Protein AF-A0A916DID2-F1 (afdb_monomer)

Secondary structure (DSSP, 8-state):
-------------------------------TTTTHHHHHHHHHHHHHHHHHHHHHHHHHHHHHHHHHHHHHHHHHHHHHHHHHHHHHHHHHHHHS-S--------SS-TTTT--TT-EESSPPTT-EEEEETTEEEEEETTEEEEEETTEEEEEPPPTT-EESS--TT-EEEB-TTS--EEEETTEEEEEEPPPTT----EEEEEP--TT-EESS--TTPEEEEETTEEEEEETTEEEEEEEETTEEEEEEEPPPPP-

Sequence (259 aa):
MDRSRTPSGGSDRARAGSLDRTRGETARERAPGAEGDRRDNAEQRAEERRDGLTERQQSAADRQQNRDQTRTEAREDWQEYGREIQENREDFWEDNYGWGWGPYSSTSSFWAGMIIGAAIASLPPNTTTVVVGGVPYYYYNGVYYQEQGTGYAVVEAPPGAVVEVLPDASAPVHVENAAPLEYANGAFYQKQAAAADATATRYEVVKPPAGVVVTELPGDAVEKTVGDTTYYTHTGTWYRPFYSGSSVVYMVVGAPAPG

Structure (mmCIF, N/CA/C/O backbone):
data_AF-A0A916DID2-F1
#
_entry.id   AF-A0A916DID2-F1
#
loop_
_atom_site.group_PDB
_atom_site.id
_atom_site.type_symbol
_atom_site.label_atom_id
_atom_site.label_alt_id
_atom_site.label_comp_id
_atom_site.label_asym_id
_atom_site.label_entity_id
_atom_site.label_seq_id
_atom_site.pdbx_PDB_ins_code
_atom_site.Cartn_x
_atom_site.Cartn_y
_atom_site.Cartn_z
_atom_site.occupancy
_atom_site.B_iso_or_equiv
_atom_site.auth_seq_id
_atom_site.auth_comp_id
_atom_site.auth_asym_id
_atom_site.auth_atom_id
_atom_site.pdbx_PDB_model_num
ATOM 1 N N . MET A 1 1 ? -20.934 63.153 62.252 1.00 36.44 1 MET A N 1
ATOM 2 C CA . MET A 1 1 ? -19.828 63.447 63.188 1.00 36.44 1 MET A CA 1
ATOM 3 C C . MET A 1 1 ? -18.557 63.369 62.351 1.00 36.44 1 MET A C 1
ATOM 5 O O . MET A 1 1 ? -18.203 62.275 61.958 1.00 36.44 1 MET A O 1
ATOM 9 N N . ASP A 1 2 ? -18.131 64.436 61.685 1.00 41.25 2 ASP A N 1
ATOM 10 C CA . ASP A 1 2 ? -17.446 65.649 62.171 1.00 41.25 2 ASP A CA 1
ATOM 11 C C . ASP A 1 2 ? -15.923 65.581 61.889 1.00 41.25 2 ASP A C 1
ATOM 13 O O . ASP A 1 2 ? -15.261 64.624 62.281 1.00 41.25 2 ASP A O 1
ATOM 17 N N . ARG A 1 3 ? -15.434 66.675 61.277 1.00 38.78 3 ARG A N 1
ATOM 18 C CA . ARG A 1 3 ? -14.056 67.191 61.063 1.00 38.78 3 ARG A CA 1
ATOM 19 C C . ARG A 1 3 ? -13.169 66.577 59.975 1.00 38.78 3 ARG A C 1
ATOM 21 O O . ARG A 1 3 ? -13.132 65.371 59.826 1.00 38.78 3 ARG A O 1
ATOM 28 N N . SER A 1 4 ? -12.286 67.287 59.262 1.00 42.94 4 SER A N 1
ATOM 29 C CA . SER A 1 4 ? -12.013 68.701 58.907 1.00 42.94 4 SER A CA 1
ATOM 30 C C . SER A 1 4 ? -10.668 68.699 58.141 1.00 42.94 4 SER A C 1
ATOM 32 O O . SER A 1 4 ? -9.822 67.872 58.469 1.00 42.94 4 SER A O 1
ATOM 34 N N . ARG A 1 5 ? -10.429 69.719 57.290 1.00 41.16 5 ARG A N 1
ATOM 35 C CA . ARG A 1 5 ? -9.133 70.367 56.910 1.00 41.16 5 ARG A CA 1
ATOM 36 C C . ARG A 1 5 ? -8.670 70.271 55.440 1.00 41.16 5 ARG A C 1
ATOM 38 O O . ARG A 1 5 ? -8.150 69.259 54.994 1.00 41.16 5 ARG A O 1
ATOM 45 N N . THR A 1 6 ? -8.746 71.418 54.759 1.00 43.41 6 THR A N 1
ATOM 46 C CA . THR A 1 6 ? -7.771 71.960 53.779 1.00 43.41 6 THR A CA 1
ATOM 47 C C . THR A 1 6 ? -6.563 72.589 54.518 1.00 43.41 6 THR A C 1
ATOM 49 O O . THR A 1 6 ? -6.695 72.806 55.731 1.00 43.41 6 THR A O 1
ATOM 52 N N . PRO A 1 7 ? -5.372 72.814 53.893 1.00 47.78 7 PRO A N 1
ATOM 53 C CA . PRO A 1 7 ? -5.024 73.977 53.015 1.00 47.78 7 PRO A CA 1
ATOM 54 C C . PRO A 1 7 ? -4.157 73.587 51.771 1.00 47.78 7 PRO A C 1
ATOM 56 O O . PRO A 1 7 ? -3.614 72.493 51.744 1.00 47.78 7 PRO A O 1
ATOM 59 N N . SER A 1 8 ? -4.115 74.299 50.628 1.00 35.97 8 SER A N 1
ATOM 60 C CA . SER A 1 8 ? -3.565 75.635 50.244 1.00 35.97 8 SER A CA 1
ATOM 61 C C . SER A 1 8 ? -2.038 75.721 49.993 1.00 35.97 8 SER A C 1
ATOM 63 O O . SER A 1 8 ? -1.254 75.431 50.890 1.00 35.97 8 SER A O 1
ATOM 65 N N . GLY A 1 9 ? -1.666 76.248 48.807 1.00 32.50 9 GLY A N 1
ATOM 66 C CA . GLY A 1 9 ? -0.340 76.771 48.395 1.00 32.50 9 GLY A CA 1
ATOM 67 C C . GLY A 1 9 ? 0.284 76.002 47.214 1.00 32.50 9 GLY A C 1
ATOM 68 O O . GLY A 1 9 ? 0.328 74.784 47.267 1.00 32.50 9 GLY A O 1
ATOM 69 N N . GLY A 1 10 ? 0.784 76.562 46.106 1.00 33.41 10 GLY A N 1
ATOM 70 C CA . GLY A 1 10 ? 1.002 77.931 45.622 1.00 33.41 10 GLY A CA 1
ATOM 71 C C . GLY A 1 10 ? 2.131 77.910 44.560 1.00 33.41 10 GLY A C 1
ATOM 72 O O . GLY A 1 10 ? 3.103 77.206 44.787 1.00 33.41 10 GLY A O 1
ATOM 73 N N . SER A 1 11 ? 1.947 78.655 43.449 1.00 40.59 11 SER A N 1
ATOM 74 C CA . SER A 1 11 ? 2.932 79.223 42.475 1.00 40.59 11 SER A CA 1
ATOM 75 C C . SER A 1 11 ? 3.956 78.286 41.769 1.00 40.59 11 SER A C 1
ATOM 77 O O . SER A 1 11 ? 4.472 77.354 42.351 1.00 40.59 11 SER A O 1
ATOM 79 N N . ASP A 1 12 ? 4.272 78.398 40.469 1.00 42.09 12 ASP A N 1
ATOM 80 C CA . ASP A 1 12 ? 4.874 79.560 39.800 1.00 42.09 12 ASP A CA 1
ATOM 81 C C . ASP A 1 12 ? 4.770 79.556 38.255 1.00 42.09 12 ASP A C 1
ATOM 83 O O . ASP A 1 12 ? 4.498 78.553 37.600 1.00 42.09 12 ASP A O 1
ATOM 87 N N . ARG A 1 13 ? 4.975 80.757 37.700 1.00 38.56 13 ARG A N 1
ATOM 88 C CA . ARG A 1 13 ? 4.843 81.198 36.298 1.00 38.56 13 ARG A CA 1
ATOM 89 C C . ARG A 1 13 ? 6.086 80.933 35.427 1.00 38.56 13 ARG A C 1
ATOM 91 O O . ARG A 1 13 ? 7.179 80.775 35.952 1.00 38.56 13 ARG A O 1
ATOM 98 N N . ALA A 1 14 ? 5.882 81.193 34.120 1.00 39.72 14 ALA A N 1
ATOM 99 C CA . ALA A 1 14 ? 6.801 81.784 33.116 1.00 39.72 14 ALA A CA 1
ATOM 100 C C . ALA A 1 14 ? 7.379 80.792 32.076 1.00 39.72 14 ALA A C 1
ATOM 102 O O . ALA A 1 14 ? 7.717 79.677 32.427 1.00 39.72 14 ALA A O 1
ATOM 103 N N . ARG A 1 15 ? 7.588 81.112 30.786 1.00 35.09 15 ARG A N 1
ATOM 104 C CA . ARG A 1 15 ? 7.300 82.287 29.933 1.00 35.09 15 ARG A CA 1
ATOM 105 C C . ARG A 1 15 ? 7.778 81.970 28.497 1.00 35.09 15 ARG A C 1
ATOM 107 O O . ARG A 1 15 ? 8.885 81.487 28.340 1.00 35.09 15 ARG A O 1
ATOM 114 N N . ALA A 1 16 ? 6.958 82.365 27.516 1.00 35.09 16 ALA A N 1
ATOM 115 C CA . ALA A 1 16 ? 7.261 82.85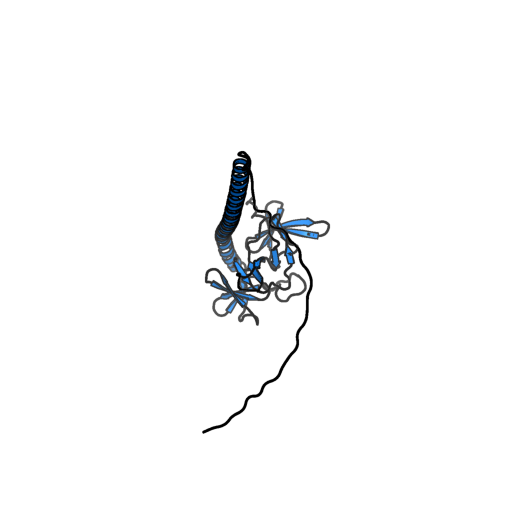2 26.154 1.00 35.09 16 ALA A CA 1
ATOM 116 C C . ALA A 1 16 ? 8.072 82.028 25.126 1.00 35.09 16 ALA A C 1
ATOM 118 O O . ALA A 1 16 ? 9.177 81.570 25.384 1.00 35.09 16 ALA A O 1
ATOM 119 N N . GLY A 1 17 ? 7.585 82.086 23.877 1.00 32.72 17 GLY A N 1
ATOM 120 C CA . GLY A 1 17 ? 8.411 81.987 22.669 1.00 32.72 17 GLY A CA 1
ATOM 121 C C . GLY A 1 17 ? 7.633 81.939 21.341 1.00 32.72 17 GLY A C 1
ATOM 122 O O . GLY A 1 17 ? 7.340 80.851 20.879 1.00 32.72 17 GLY A O 1
ATOM 123 N N . SER A 1 18 ? 7.363 83.120 20.747 1.00 37.88 18 SER A N 1
ATOM 124 C CA . SER A 1 18 ? 7.383 83.463 19.293 1.00 37.88 18 SER A CA 1
ATOM 125 C C . SER A 1 18 ? 6.486 82.682 18.293 1.00 37.88 18 SER A C 1
ATOM 127 O O . SER A 1 18 ? 6.725 81.514 18.033 1.00 37.88 18 SER A O 1
ATOM 129 N N . LEU A 1 19 ? 5.381 83.243 17.764 1.00 42.41 19 LEU A N 1
ATOM 130 C CA . LEU A 1 19 ? 5.237 84.032 16.504 1.00 42.41 19 LEU A CA 1
ATOM 131 C C . LEU A 1 19 ? 5.739 83.329 15.214 1.00 42.41 19 LEU A C 1
ATOM 133 O O . LEU A 1 19 ? 6.945 83.182 15.067 1.00 42.41 19 LEU A O 1
ATOM 137 N N . ASP A 1 20 ? 4.868 83.020 14.233 1.00 38.34 20 ASP A N 1
ATOM 138 C CA . ASP A 1 20 ? 4.573 83.898 13.073 1.00 38.34 20 ASP A CA 1
ATOM 139 C C . ASP A 1 20 ? 3.520 83.316 12.084 1.00 38.34 20 ASP A C 1
ATOM 141 O O . ASP A 1 20 ? 3.263 82.117 12.022 1.00 38.34 20 ASP A O 1
ATOM 145 N N . ARG A 1 21 ? 2.891 84.249 11.358 1.00 40.09 21 ARG A N 1
ATOM 146 C CA . ARG A 1 21 ? 1.815 84.220 10.348 1.00 40.09 21 ARG A CA 1
ATOM 147 C C . ARG A 1 21 ? 2.096 83.249 9.182 1.00 40.09 21 ARG A C 1
ATOM 149 O O . ARG A 1 21 ? 3.227 83.097 8.754 1.00 40.09 21 ARG A O 1
ATOM 156 N N . THR A 1 22 ? 1.110 82.660 8.506 1.00 40.41 22 THR A N 1
ATOM 157 C CA . THR A 1 22 ? 0.264 83.367 7.526 1.00 40.41 22 THR A CA 1
ATOM 158 C C . THR A 1 22 ? -0.841 82.448 6.988 1.00 40.41 22 THR A C 1
ATOM 160 O O . THR A 1 22 ? -0.646 81.266 6.729 1.00 40.41 22 THR A O 1
ATOM 163 N N . ARG A 1 23 ? -2.017 83.052 6.814 1.00 37.59 23 ARG A N 1
ATOM 164 C CA . ARG A 1 23 ? -3.247 82.523 6.225 1.00 37.59 23 ARG A CA 1
ATOM 165 C C . ARG A 1 23 ? -3.205 82.735 4.709 1.00 37.59 23 ARG A C 1
ATOM 167 O O . ARG A 1 23 ? -2.989 83.862 4.275 1.00 37.59 23 ARG A O 1
ATOM 174 N N . GLY A 1 24 ? -3.463 81.687 3.932 1.00 33.75 24 GLY A N 1
ATOM 175 C CA . GLY A 1 24 ? -3.679 81.757 2.487 1.00 33.75 24 GLY A CA 1
ATOM 176 C C . GLY A 1 24 ? -4.739 80.741 2.072 1.00 33.75 24 GLY A C 1
ATOM 177 O O . GLY A 1 24 ? -4.442 79.563 1.903 1.00 33.75 24 GLY A O 1
ATOM 178 N N . GLU A 1 25 ? -5.987 81.199 1.975 1.00 38.91 25 GLU A N 1
ATOM 179 C CA . GLU A 1 25 ? -7.128 80.436 1.468 1.00 38.91 25 GLU A CA 1
ATOM 180 C C . GLU A 1 25 ? -7.062 80.319 -0.066 1.00 38.91 25 GLU A C 1
ATOM 182 O O . GLU A 1 25 ? -7.000 81.307 -0.790 1.00 38.91 25 GLU A O 1
ATOM 187 N N . THR A 1 26 ? -7.039 79.068 -0.522 1.00 43.06 26 THR A N 1
ATOM 188 C CA . THR A 1 26 ? -7.689 78.485 -1.709 1.00 43.06 26 THR A CA 1
ATOM 189 C C . THR A 1 26 ? -8.230 79.399 -2.822 1.00 43.06 26 THR A C 1
ATOM 191 O O . THR A 1 26 ? -9.278 80.020 -2.675 1.00 43.06 26 THR A O 1
ATOM 194 N N . ALA A 1 27 ? -7.664 79.237 -4.022 1.00 38.25 27 ALA A N 1
ATOM 195 C CA . ALA A 1 27 ? -8.404 79.243 -5.286 1.00 38.25 27 ALA A CA 1
ATOM 196 C C . ALA A 1 27 ? -7.798 78.164 -6.206 1.00 38.25 27 ALA A C 1
ATOM 198 O O . ALA A 1 27 ? -6.705 78.334 -6.737 1.00 38.25 27 ALA A O 1
ATOM 199 N N . ARG A 1 28 ? -8.460 77.004 -6.333 1.00 45.59 28 ARG A N 1
ATOM 200 C CA . ARG A 1 28 ? -8.112 75.974 -7.328 1.00 45.59 28 ARG A CA 1
ATOM 201 C C . ARG A 1 28 ? -9.021 76.164 -8.540 1.00 45.59 28 ARG A C 1
ATOM 203 O O . ARG A 1 28 ? -10.202 75.832 -8.468 1.00 45.59 28 ARG A O 1
ATOM 210 N N . GLU A 1 29 ? -8.466 76.670 -9.636 1.00 43.69 29 GLU A N 1
ATOM 211 C CA . GLU A 1 29 ? -9.061 76.541 -10.968 1.00 43.69 29 GLU A CA 1
ATOM 212 C C . GLU A 1 29 ? -9.144 75.053 -11.341 1.00 43.69 29 GLU A C 1
ATOM 214 O O . GLU A 1 29 ? -8.163 74.309 -11.280 1.00 43.69 29 GLU A O 1
ATOM 219 N N . ARG A 1 30 ? -10.354 74.596 -11.669 1.00 45.34 30 ARG A N 1
ATOM 220 C CA . ARG A 1 30 ? -10.670 73.208 -12.018 1.00 45.34 30 ARG A CA 1
ATOM 221 C C . ARG A 1 30 ? -10.399 73.018 -13.512 1.00 45.34 30 ARG A C 1
ATOM 223 O O . ARG A 1 30 ? -11.182 73.471 -14.340 1.00 45.34 30 ARG A O 1
ATOM 230 N N . ALA A 1 31 ? -9.286 72.369 -13.854 1.00 47.47 31 ALA A N 1
ATOM 231 C CA . ALA A 1 31 ? -8.988 71.972 -15.229 1.00 47.47 31 ALA A CA 1
ATOM 232 C C . ALA A 1 31 ? -9.955 70.850 -15.681 1.00 47.47 31 ALA A C 1
ATOM 234 O O . ALA A 1 31 ? -10.044 69.833 -14.988 1.00 47.47 31 ALA A O 1
ATOM 235 N N . PRO A 1 32 ? -10.654 70.986 -16.825 1.00 49.22 32 PRO A N 1
ATOM 236 C CA . PRO A 1 32 ? -11.718 70.062 -17.245 1.00 49.22 32 PRO A CA 1
ATOM 237 C C . PRO A 1 32 ? -11.244 68.668 -17.710 1.00 49.22 32 PRO A C 1
ATOM 239 O O . PRO A 1 32 ? -12.082 67.820 -17.990 1.00 49.22 32 PRO A O 1
ATOM 242 N N . GLY A 1 33 ? -9.932 68.400 -17.768 1.00 51.25 33 GLY A N 1
ATOM 243 C CA . GLY A 1 33 ? -9.374 67.091 -18.161 1.00 51.25 33 GLY A CA 1
ATOM 244 C C . GLY A 1 33 ? -9.027 66.149 -17.000 1.00 51.25 33 GLY A C 1
ATOM 245 O O . GLY A 1 33 ? -9.067 64.937 -17.153 1.00 51.25 33 GLY A O 1
ATOM 246 N N . ALA A 1 34 ? -8.772 66.678 -15.797 1.00 51.69 34 ALA A N 1
ATOM 247 C CA . ALA A 1 34 ? -8.280 65.881 -14.663 1.00 51.69 34 ALA A CA 1
ATOM 248 C C . ALA A 1 34 ? -9.350 64.986 -14.004 1.00 51.69 34 ALA A C 1
ATOM 250 O O . ALA A 1 34 ? -9.051 64.238 -13.072 1.00 51.69 34 ALA A O 1
ATOM 251 N N . GLU A 1 35 ? -10.608 65.115 -14.425 1.00 51.50 35 GLU A N 1
ATOM 252 C CA . GLU A 1 35 ? -11.734 64.319 -13.933 1.00 51.50 35 GLU A CA 1
ATOM 253 C C . GLU A 1 35 ? -11.990 63.074 -14.796 1.00 51.50 35 GLU A C 1
ATOM 255 O O . GLU A 1 35 ? -12.470 62.084 -14.251 1.00 51.50 35 GLU A O 1
ATOM 260 N N . GLY A 1 36 ? -11.614 63.096 -16.085 1.00 55.91 36 GLY A N 1
ATOM 261 C CA . GLY A 1 36 ? -11.649 61.932 -16.983 1.00 55.91 36 GLY A CA 1
ATOM 262 C C . GLY A 1 36 ? -10.543 60.937 -16.642 1.00 55.91 36 GLY A C 1
ATOM 263 O O . GLY A 1 36 ? -10.835 59.823 -16.227 1.00 55.91 36 GLY A O 1
ATOM 264 N N . ASP A 1 37 ? -9.291 61.403 -16.602 1.00 59.41 37 ASP A N 1
ATOM 265 C CA . ASP A 1 37 ? -8.123 60.554 -16.309 1.00 59.41 37 ASP A CA 1
ATOM 266 C C . ASP A 1 37 ? -8.213 59.829 -14.951 1.00 59.41 37 ASP A C 1
ATOM 268 O O . ASP A 1 37 ? -7.696 58.727 -14.771 1.00 59.41 37 ASP A O 1
ATOM 272 N N . ARG A 1 38 ? -8.869 60.443 -13.955 1.00 59.75 38 ARG A N 1
ATOM 273 C CA . ARG A 1 38 ? -9.089 59.818 -12.638 1.00 59.75 38 ARG A CA 1
ATOM 274 C C . ARG A 1 38 ? -10.186 58.762 -12.658 1.00 59.75 38 ARG A C 1
ATOM 276 O O . ARG A 1 38 ? -10.106 57.829 -11.864 1.00 59.75 38 ARG A O 1
ATOM 283 N N . ARG A 1 39 ? -11.211 58.934 -13.496 1.00 62.78 39 ARG A N 1
ATOM 284 C CA . ARG A 1 39 ? -12.277 57.942 -13.677 1.00 62.78 39 ARG A CA 1
ATOM 285 C C . ARG A 1 39 ? -11.736 56.747 -14.443 1.00 62.78 39 ARG A C 1
ATOM 287 O O . ARG A 1 39 ? -11.843 55.643 -13.931 1.00 62.78 39 ARG A O 1
ATOM 294 N N . ASP A 1 40 ? -11.004 56.991 -15.523 1.00 68.69 40 ASP A N 1
ATOM 295 C CA . ASP A 1 40 ? -10.396 55.939 -16.339 1.00 68.69 40 ASP A CA 1
ATOM 296 C C . ASP A 1 40 ? -9.378 55.111 -15.528 1.00 68.69 40 ASP A C 1
ATOM 298 O O . ASP A 1 40 ? -9.379 53.884 -15.572 1.00 68.69 40 ASP A O 1
ATOM 302 N N . ASN A 1 41 ? -8.559 55.757 -14.686 1.00 70.44 41 ASN A N 1
ATOM 303 C CA .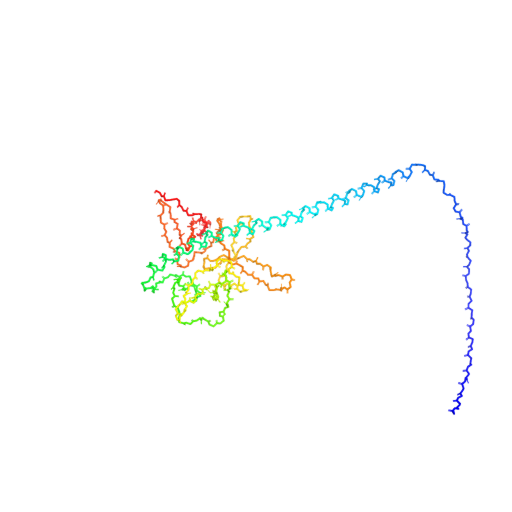 ASN A 1 41 ? -7.629 55.059 -13.783 1.00 70.44 41 ASN A CA 1
ATOM 304 C C . ASN A 1 41 ? -8.355 54.273 -12.671 1.00 70.44 41 ASN A C 1
ATOM 306 O O . ASN A 1 41 ? -7.932 53.183 -12.280 1.00 70.44 41 ASN A O 1
ATOM 310 N N . ALA A 1 42 ? -9.461 54.811 -12.147 1.00 70.69 42 ALA A N 1
ATOM 311 C CA . ALA A 1 42 ? -10.267 54.123 -11.142 1.00 70.69 42 ALA A CA 1
ATOM 312 C C . ALA A 1 42 ? -11.011 52.910 -11.723 1.00 70.69 42 ALA A C 1
ATOM 314 O O . ALA A 1 42 ? -11.146 51.900 -11.028 1.00 70.69 42 ALA A O 1
ATOM 315 N N . GLU A 1 43 ? -11.457 53.003 -12.975 1.00 72.62 43 GLU A N 1
ATOM 316 C CA . GLU A 1 43 ? -12.112 51.932 -13.726 1.00 72.62 43 GLU A CA 1
ATOM 317 C C . GLU A 1 43 ? -11.118 50.818 -14.071 1.00 72.62 43 GLU A C 1
ATOM 319 O O . GLU A 1 43 ? -11.363 49.673 -13.696 1.00 72.62 43 GLU A O 1
ATOM 324 N N . GLN A 1 44 ? -9.934 51.146 -14.600 1.00 70.12 44 GLN A N 1
ATOM 325 C CA . GLN A 1 44 ? -8.871 50.161 -14.864 1.00 70.12 44 GLN A CA 1
ATOM 326 C C . GLN A 1 44 ? -8.457 49.396 -13.595 1.00 70.12 44 GLN A C 1
ATOM 328 O O . GLN A 1 44 ? -8.395 48.170 -13.584 1.00 70.12 44 GLN A O 1
ATOM 333 N N . ARG A 1 45 ? -8.281 50.087 -12.458 1.00 71.19 45 ARG A N 1
ATOM 334 C CA . ARG A 1 45 ? -8.012 49.422 -11.165 1.00 71.19 45 ARG A CA 1
ATOM 335 C C . ARG A 1 45 ? -9.191 48.613 -10.632 1.00 71.19 45 ARG A C 1
ATOM 337 O O . ARG A 1 45 ? -9.014 47.777 -9.742 1.00 71.19 45 ARG A O 1
ATOM 344 N N . ALA A 1 46 ? -10.419 48.930 -11.029 1.00 71.62 46 ALA A N 1
ATOM 345 C CA . ALA A 1 46 ? -11.584 48.136 -10.661 1.00 71.62 46 ALA A CA 1
ATOM 346 C C . ALA A 1 46 ? -11.636 46.846 -11.485 1.00 71.62 46 ALA A C 1
ATOM 348 O O . ALA A 1 46 ? -11.910 45.800 -10.901 1.00 71.62 46 ALA A O 1
ATOM 349 N N . GLU A 1 47 ? -11.304 46.914 -12.773 1.00 72.38 47 GLU A N 1
ATOM 350 C CA . GLU A 1 47 ? -11.199 45.769 -13.682 1.00 72.38 47 GLU A CA 1
ATOM 351 C C . GLU A 1 47 ? -10.068 44.822 -13.272 1.00 72.38 47 GLU A C 1
ATOM 353 O O . GLU A 1 47 ? -10.352 43.668 -12.978 1.00 72.38 47 GLU A O 1
ATOM 358 N N . GLU A 1 48 ? -8.843 45.312 -13.055 1.00 71.75 48 GLU A N 1
ATOM 359 C CA . GLU A 1 48 ? -7.711 44.481 -12.598 1.00 71.75 48 GLU A CA 1
ATOM 360 C C . GLU A 1 48 ? -8.014 43.731 -11.288 1.00 71.75 48 GLU A C 1
ATOM 362 O O . GLU A 1 48 ? -7.656 42.566 -11.104 1.00 71.75 48 GLU A O 1
ATOM 367 N N . ARG A 1 49 ? -8.716 44.384 -10.350 1.00 73.38 49 ARG A N 1
ATOM 368 C CA . ARG A 1 49 ? -9.159 43.734 -9.105 1.00 73.38 49 ARG A CA 1
ATOM 369 C C . ARG A 1 49 ? -10.217 42.671 -9.367 1.00 73.38 49 ARG A C 1
ATOM 371 O O . ARG A 1 49 ? -10.249 41.672 -8.654 1.00 73.38 49 ARG A O 1
ATOM 378 N N . ARG A 1 50 ? -11.103 42.893 -10.333 1.00 73.62 50 ARG A N 1
ATOM 379 C CA . ARG A 1 50 ? -12.180 41.968 -10.692 1.00 73.62 50 ARG A CA 1
ATOM 380 C C . ARG A 1 50 ? -11.629 40.748 -11.425 1.00 73.62 50 ARG A C 1
ATOM 382 O O . ARG A 1 50 ? -12.028 39.631 -11.098 1.00 73.62 50 ARG A O 1
ATOM 389 N N . ASP A 1 51 ? -10.661 40.954 -12.306 1.00 73.75 51 ASP A N 1
ATOM 390 C CA . ASP A 1 51 ? -9.958 39.900 -13.031 1.00 73.75 51 ASP A CA 1
ATOM 391 C C . ASP A 1 51 ? -9.124 39.054 -12.067 1.00 73.75 51 ASP A C 1
ATOM 393 O O . ASP A 1 51 ? -9.315 37.842 -12.000 1.00 73.75 51 ASP A O 1
ATOM 397 N N . GLY A 1 52 ? -8.345 39.682 -11.177 1.00 75.12 52 GLY A N 1
ATOM 398 C CA . GLY A 1 52 ? -7.598 38.957 -10.142 1.00 75.12 52 GLY A CA 1
ATOM 399 C C . GLY A 1 52 ? -8.491 38.200 -9.144 1.00 75.12 52 GLY A C 1
ATOM 400 O O . GLY A 1 52 ? -8.129 37.125 -8.658 1.00 75.12 52 GLY A O 1
ATOM 401 N N . LEU A 1 53 ? -9.689 38.715 -8.837 1.00 70.25 53 LEU A N 1
ATOM 402 C CA . LEU A 1 53 ? -10.685 37.988 -8.037 1.00 70.25 53 LEU A CA 1
ATOM 403 C C . LEU A 1 53 ? -11.294 36.804 -8.798 1.00 70.25 53 LEU A C 1
ATOM 405 O O . LEU A 1 53 ? -11.620 35.797 -8.167 1.00 70.25 53 LEU A O 1
ATOM 409 N N . THR A 1 54 ? -11.457 36.919 -10.114 1.00 74.69 54 THR A N 1
ATOM 410 C CA . THR A 1 54 ? -12.001 35.863 -10.978 1.00 74.69 54 THR A CA 1
ATOM 411 C C . THR A 1 54 ? -10.980 34.747 -11.174 1.00 74.69 54 THR A C 1
ATOM 413 O O . THR A 1 54 ? -11.309 33.587 -10.946 1.00 74.69 54 THR A O 1
ATOM 416 N N . GLU A 1 55 ? -9.719 35.080 -11.453 1.00 70.00 55 GLU A N 1
ATOM 417 C CA . GLU A 1 55 ? -8.616 34.115 -11.542 1.00 70.00 55 GLU A CA 1
ATOM 418 C C . GLU A 1 55 ? -8.399 33.371 -10.224 1.00 70.00 55 GLU A C 1
ATOM 420 O O . GLU A 1 55 ? -8.190 32.158 -10.212 1.00 70.00 55 GLU A O 1
ATOM 425 N N . ARG A 1 56 ? -8.491 34.067 -9.082 1.00 71.38 56 ARG A N 1
ATOM 426 C CA . ARG A 1 56 ? -8.376 33.431 -7.762 1.00 71.38 56 ARG A CA 1
ATOM 427 C C . ARG A 1 56 ? -9.551 32.494 -7.474 1.00 71.38 56 ARG A C 1
ATOM 429 O O . ARG A 1 56 ? -9.341 31.467 -6.829 1.00 71.38 56 ARG A O 1
ATOM 436 N N . GLN A 1 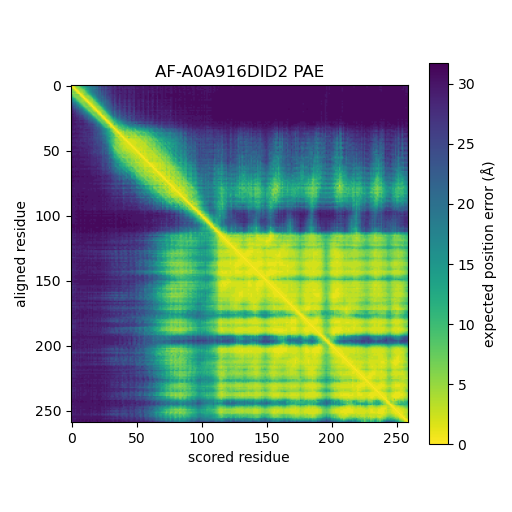57 ? -10.757 32.830 -7.934 1.00 70.19 57 GLN A N 1
ATOM 437 C CA . GLN A 1 57 ? -11.931 31.957 -7.833 1.00 70.19 57 GLN A CA 1
ATOM 438 C C . GLN A 1 57 ? -11.803 30.731 -8.740 1.00 70.19 57 GLN A C 1
ATOM 440 O O . GLN A 1 57 ? -12.040 29.623 -8.269 1.00 70.19 57 GLN A O 1
ATOM 445 N N . GLN A 1 58 ? -11.356 30.907 -9.984 1.00 69.06 58 GLN A N 1
ATOM 446 C CA . GLN A 1 58 ? -11.088 29.808 -10.918 1.00 69.06 58 GLN A CA 1
ATOM 447 C C . GLN A 1 58 ? -9.985 28.893 -10.382 1.00 69.06 58 GLN A C 1
ATOM 449 O O . GLN A 1 58 ? -10.223 27.716 -10.165 1.00 69.06 58 GLN A O 1
ATOM 454 N N . SER A 1 59 ? -8.845 29.447 -9.965 1.00 68.75 59 SER A N 1
ATOM 455 C CA . SER A 1 59 ? -7.742 28.680 -9.367 1.00 68.75 59 SER A CA 1
ATOM 456 C C . SER A 1 59 ? -8.131 27.946 -8.076 1.00 68.75 59 SER A C 1
ATOM 458 O O . SER A 1 59 ? -7.466 26.991 -7.670 1.00 68.75 59 SER A O 1
ATOM 460 N N . ALA A 1 60 ? -9.137 28.433 -7.344 1.00 67.25 60 ALA A N 1
ATOM 461 C CA . ALA A 1 60 ? -9.680 27.742 -6.176 1.00 67.25 60 ALA A CA 1
ATOM 462 C C . ALA A 1 60 ? -10.639 26.615 -6.589 1.00 67.25 60 ALA A C 1
ATOM 464 O O . ALA A 1 60 ? -10.542 25.519 -6.039 1.00 67.25 60 ALA A O 1
ATOM 465 N N . ALA A 1 61 ? -11.505 26.866 -7.574 1.00 68.50 61 ALA A N 1
ATOM 466 C CA . ALA A 1 61 ? -12.409 25.876 -8.146 1.00 68.50 61 ALA A CA 1
ATOM 467 C C . ALA A 1 61 ? -11.642 24.732 -8.825 1.00 68.50 61 ALA A C 1
ATOM 469 O O . ALA A 1 61 ? -11.949 23.576 -8.562 1.00 68.50 61 ALA A O 1
ATOM 470 N N . ASP A 1 62 ? -10.592 25.030 -9.587 1.00 67.69 62 ASP A N 1
ATOM 471 C CA . ASP A 1 62 ? -9.754 24.042 -10.271 1.00 67.69 62 ASP A CA 1
ATOM 472 C C . ASP A 1 62 ? -9.004 23.161 -9.272 1.00 67.69 62 ASP A C 1
ATOM 474 O O . ASP A 1 62 ? -8.965 21.944 -9.416 1.00 67.69 62 ASP A O 1
ATOM 478 N N . ARG A 1 63 ? -8.465 23.743 -8.190 1.00 65.50 63 ARG A N 1
ATOM 479 C CA . ARG A 1 63 ? -7.843 22.965 -7.102 1.00 65.50 63 ARG A CA 1
ATOM 480 C C . ARG A 1 63 ? -8.843 22.057 -6.397 1.00 65.50 63 ARG A C 1
ATOM 482 O O . ARG A 1 63 ? -8.467 20.973 -5.956 1.00 65.50 63 ARG A O 1
ATOM 489 N N . GLN A 1 64 ? -10.088 22.500 -6.264 1.00 62.75 64 GLN A N 1
ATOM 490 C CA . GLN A 1 64 ? -11.150 21.695 -5.678 1.00 62.75 64 GLN A CA 1
ATOM 491 C C . GLN A 1 64 ? -11.572 20.567 -6.628 1.00 62.75 64 GLN A C 1
ATOM 493 O O . GLN A 1 64 ? -11.627 19.421 -6.199 1.00 62.75 64 GLN A O 1
ATOM 498 N N . GLN A 1 65 ? -11.742 20.859 -7.919 1.00 62.41 65 GLN A N 1
ATOM 499 C CA . GLN A 1 65 ? -12.075 19.873 -8.947 1.00 62.41 65 GLN A CA 1
ATOM 500 C C . GLN A 1 65 ? -10.977 18.825 -9.126 1.00 62.41 65 GLN A C 1
ATOM 502 O O . GLN A 1 65 ? -11.297 17.644 -9.115 1.00 62.41 65 GLN A O 1
ATOM 507 N N . ASN A 1 66 ? -9.699 19.217 -9.195 1.00 56.62 66 ASN A N 1
ATOM 508 C CA . ASN A 1 66 ? -8.586 18.263 -9.250 1.00 56.62 66 ASN A CA 1
ATOM 509 C C . ASN A 1 66 ? -8.594 17.347 -8.023 1.00 56.62 66 ASN A C 1
ATOM 511 O O . ASN A 1 66 ? -8.448 16.138 -8.139 1.00 56.62 66 ASN A O 1
ATOM 515 N N . ARG A 1 67 ? -8.826 17.909 -6.831 1.00 54.00 67 ARG A N 1
ATOM 516 C CA . ARG A 1 67 ? -8.894 17.124 -5.593 1.00 54.00 67 ARG A CA 1
ATOM 517 C C . ARG A 1 67 ? -10.066 16.143 -5.592 1.00 54.00 67 ARG A C 1
ATOM 519 O O . ARG A 1 67 ? -9.927 15.039 -5.070 1.00 54.00 67 ARG A O 1
ATOM 526 N N . ASP A 1 68 ? -11.209 16.552 -6.128 1.00 54.62 68 ASP A N 1
ATOM 527 C CA . ASP A 1 68 ? -12.414 15.730 -6.191 1.00 54.62 68 ASP A CA 1
ATOM 528 C C . ASP A 1 68 ? -12.309 14.652 -7.284 1.00 54.62 68 ASP A C 1
ATOM 530 O O . ASP A 1 68 ? -12.728 13.518 -7.049 1.00 54.62 68 ASP A O 1
ATOM 534 N N . GLN A 1 69 ? -11.675 14.956 -8.422 1.00 52.31 69 GLN A N 1
ATOM 535 C CA . GLN A 1 69 ? -11.349 13.993 -9.481 1.00 52.31 69 GLN A CA 1
ATOM 536 C C . GLN A 1 69 ? -10.351 12.949 -8.985 1.00 52.31 69 GLN A C 1
ATOM 538 O O . GLN A 1 69 ? -10.697 11.774 -8.974 1.00 52.31 69 GLN A O 1
ATOM 543 N N . THR A 1 70 ? -9.206 13.354 -8.420 1.00 52.59 70 THR A N 1
ATOM 544 C CA . THR A 1 70 ? -8.229 12.415 -7.837 1.00 52.59 70 THR A CA 1
ATOM 545 C C . THR A 1 70 ? -8.857 11.543 -6.748 1.00 52.59 70 THR A C 1
ATOM 547 O O . THR A 1 70 ? -8.542 10.366 -6.627 1.00 52.59 70 THR A O 1
ATOM 550 N N . ARG A 1 71 ? -9.783 12.087 -5.945 1.00 52.06 71 ARG A N 1
ATOM 551 C CA . ARG A 1 71 ? -10.534 11.295 -4.956 1.00 52.06 71 ARG A CA 1
ATOM 552 C C . ARG A 1 71 ? -11.495 10.296 -5.589 1.00 52.06 71 ARG A C 1
ATOM 554 O O . ARG A 1 71 ? -11.746 9.260 -4.980 1.00 52.06 71 ARG A O 1
ATOM 561 N N . THR A 1 72 ? -12.087 10.631 -6.728 1.00 55.34 72 THR A N 1
ATOM 562 C CA . THR A 1 72 ? -13.044 9.772 -7.433 1.00 55.34 72 THR A CA 1
ATOM 563 C C . THR A 1 72 ? -12.313 8.657 -8.165 1.00 55.34 72 THR A C 1
ATOM 565 O O . THR A 1 72 ? -12.642 7.501 -7.942 1.00 55.34 72 THR A O 1
ATOM 568 N N . GLU A 1 73 ? -11.260 8.993 -8.907 1.00 55.25 73 GLU A N 1
ATOM 569 C CA . GLU A 1 73 ? -10.356 8.034 -9.551 1.00 55.25 73 GLU A CA 1
ATOM 570 C C . GLU A 1 73 ? -9.766 7.079 -8.515 1.00 55.25 73 GLU A C 1
ATOM 572 O O . GLU A 1 73 ? -9.920 5.872 -8.641 1.00 55.25 73 GLU A O 1
ATOM 577 N N . ALA A 1 74 ? -9.246 7.605 -7.396 1.00 52.50 74 ALA A N 1
ATOM 578 C CA . ALA A 1 74 ? -8.784 6.761 -6.303 1.00 52.50 74 ALA A CA 1
ATOM 579 C C . ALA A 1 74 ? -9.895 5.816 -5.816 1.00 52.50 74 ALA A C 1
ATOM 581 O O . ALA A 1 74 ? -9.644 4.632 -5.654 1.00 52.50 74 ALA A O 1
ATOM 582 N N . ARG A 1 75 ? -11.135 6.290 -5.605 1.00 54.44 75 ARG A N 1
ATOM 583 C CA . ARG A 1 75 ? -12.271 5.443 -5.173 1.00 54.44 75 ARG A CA 1
ATOM 584 C C . ARG A 1 75 ? -12.646 4.352 -6.175 1.00 54.44 75 ARG A C 1
ATOM 586 O O . ARG A 1 75 ? -13.087 3.288 -5.740 1.00 54.44 75 ARG A O 1
ATOM 593 N N . GLU A 1 76 ? -12.568 4.634 -7.466 1.00 54.38 76 GLU A N 1
ATOM 594 C CA . GLU A 1 76 ? -12.872 3.676 -8.532 1.00 54.38 76 GLU A CA 1
ATOM 595 C C . GLU A 1 76 ? -11.770 2.631 -8.626 1.00 54.38 76 GLU A C 1
ATOM 597 O O . GLU A 1 76 ? -12.069 1.442 -8.478 1.00 54.38 76 GLU A O 1
ATOM 602 N N . ASP A 1 77 ? -10.515 3.084 -8.686 1.00 58.62 77 ASP A N 1
ATOM 603 C CA . ASP A 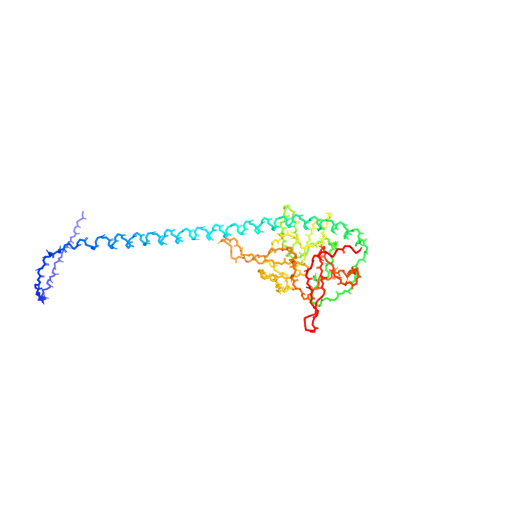1 77 ? -9.339 2.232 -8.582 1.00 58.62 77 ASP A CA 1
ATOM 604 C C . ASP A 1 77 ? -9.500 1.331 -7.366 1.00 58.62 77 ASP A C 1
ATOM 606 O O . ASP A 1 77 ? -9.440 0.113 -7.512 1.00 58.62 77 ASP A O 1
ATOM 610 N N . TRP A 1 78 ? -9.805 1.895 -6.183 1.00 63.06 78 TRP A N 1
ATOM 611 C CA . TRP A 1 78 ? -10.042 1.203 -4.907 1.00 63.06 78 TRP A CA 1
ATOM 612 C C . TRP A 1 78 ? -10.994 0.022 -5.009 1.00 63.06 78 TRP A C 1
ATOM 614 O O . TRP A 1 78 ? -10.641 -1.048 -4.511 1.00 63.06 78 TRP A O 1
ATOM 624 N N . GLN A 1 79 ? -12.125 0.176 -5.690 1.00 61.00 79 GLN A N 1
ATOM 625 C CA . GLN A 1 79 ? -13.087 -0.910 -5.866 1.00 61.00 79 GLN A CA 1
ATOM 626 C C . GLN A 1 79 ? -12.533 -2.046 -6.722 1.00 61.00 79 GLN A C 1
ATOM 628 O O . GLN A 1 79 ? -12.791 -3.201 -6.405 1.00 61.00 79 GLN A O 1
ATOM 633 N N . GLU A 1 80 ? -11.779 -1.738 -7.775 1.00 59.31 80 GLU A N 1
ATOM 634 C CA . GLU A 1 80 ? -11.224 -2.745 -8.680 1.00 59.31 80 GLU A CA 1
ATOM 635 C C . GLU A 1 80 ? -10.168 -3.600 -7.982 1.00 59.31 80 GLU A C 1
ATOM 637 O O . GLU A 1 80 ? -10.394 -4.783 -7.755 1.00 59.31 80 GLU A O 1
ATOM 642 N N . TYR A 1 81 ? -9.076 -3.002 -7.504 1.00 60.31 81 TYR A N 1
ATOM 643 C CA . TYR A 1 81 ? -8.057 -3.806 -6.809 1.00 60.31 81 TYR A CA 1
ATOM 644 C C . TYR A 1 81 ? -8.489 -4.310 -5.426 1.00 60.31 81 TYR A C 1
ATOM 646 O O . TYR A 1 81 ? -7.897 -5.241 -4.910 1.00 60.31 81 TYR A O 1
ATOM 654 N N . GLY A 1 82 ? -9.562 -3.768 -4.835 1.00 58.75 82 GLY A N 1
ATOM 655 C CA . GLY A 1 82 ? -10.205 -4.404 -3.682 1.00 58.75 82 GLY A CA 1
ATOM 656 C C . GLY A 1 82 ? -10.864 -5.743 -4.038 1.00 58.75 82 GLY A C 1
ATOM 657 O O . GLY A 1 82 ? -10.827 -6.658 -3.220 1.00 58.75 82 GLY A O 1
ATOM 658 N N . ARG A 1 83 ? -11.430 -5.877 -5.249 1.00 62.22 83 ARG A N 1
ATOM 659 C CA . ARG A 1 83 ? -11.932 -7.160 -5.773 1.00 62.22 83 ARG A CA 1
ATOM 660 C C . ARG A 1 83 ? -10.784 -8.100 -6.117 1.00 62.22 83 ARG A C 1
ATOM 662 O O . ARG A 1 83 ? -10.816 -9.237 -5.681 1.00 62.22 83 ARG A O 1
ATOM 669 N N . GLU A 1 84 ? -9.752 -7.603 -6.795 1.00 59.56 84 GLU A N 1
ATOM 670 C CA . GLU A 1 84 ? -8.572 -8.405 -7.152 1.00 59.56 84 GLU A CA 1
ATOM 671 C C . GLU A 1 84 ? -7.859 -8.954 -5.910 1.00 59.56 84 GLU A C 1
ATOM 673 O O . GLU A 1 84 ? -7.468 -10.114 -5.872 1.00 59.56 84 GLU A O 1
ATOM 678 N N . ILE A 1 85 ? -7.745 -8.146 -4.855 1.00 58.06 85 ILE A N 1
ATOM 679 C CA . ILE A 1 85 ? -7.252 -8.607 -3.560 1.00 58.06 85 ILE A CA 1
ATOM 680 C C . ILE A 1 85 ? -8.181 -9.652 -2.939 1.00 58.06 85 ILE A C 1
ATOM 682 O O . ILE A 1 85 ? -7.694 -10.636 -2.401 1.00 58.06 85 ILE A O 1
ATOM 686 N N . GLN A 1 86 ? -9.503 -9.461 -2.971 1.00 55.94 86 GLN A N 1
ATOM 687 C CA . GLN A 1 86 ? -10.434 -10.446 -2.410 1.00 55.94 86 GLN A CA 1
ATOM 688 C C . GLN A 1 86 ? -10.341 -11.792 -3.138 1.00 55.94 86 GLN A C 1
ATOM 690 O O . GLN A 1 86 ? -10.304 -12.822 -2.473 1.00 55.94 86 GLN A O 1
ATOM 695 N N . GLU A 1 87 ? -10.231 -11.772 -4.465 1.00 54.84 87 GLU A N 1
ATOM 696 C CA . GLU A 1 87 ? -10.044 -12.957 -5.309 1.00 54.84 87 GLU A CA 1
ATOM 697 C C . GLU A 1 87 ? -8.680 -13.616 -5.039 1.00 54.84 87 GLU A C 1
ATOM 699 O O . GLU A 1 87 ? -8.615 -14.790 -4.683 1.00 54.84 87 GLU A O 1
ATOM 704 N N . ASN A 1 88 ? -7.588 -12.843 -5.059 1.00 50.50 88 ASN A N 1
ATOM 705 C CA . ASN A 1 88 ? -6.246 -13.351 -4.749 1.00 50.50 88 ASN A CA 1
ATOM 706 C C . ASN A 1 88 ? -6.114 -13.834 -3.301 1.00 50.50 88 ASN A C 1
ATOM 708 O O . ASN A 1 88 ? -5.304 -14.712 -3.010 1.00 50.50 88 ASN A O 1
ATOM 712 N N . ARG A 1 89 ? -6.879 -13.253 -2.372 1.00 53.19 89 ARG A N 1
ATOM 713 C CA . ARG A 1 89 ? -6.954 -13.707 -0.989 1.00 53.19 89 ARG A CA 1
ATOM 714 C C . ARG A 1 89 ? -7.533 -15.113 -0.964 1.00 53.19 89 ARG A C 1
ATOM 716 O O . ARG A 1 89 ? -6.919 -15.962 -0.330 1.00 53.19 89 ARG A O 1
ATOM 723 N N . GLU A 1 90 ? -8.670 -15.358 -1.618 1.00 49.38 90 GLU A N 1
ATOM 724 C CA . GLU A 1 90 ? -9.284 -16.692 -1.716 1.00 49.38 90 GLU A CA 1
ATOM 725 C C . GLU A 1 90 ? -8.306 -17.721 -2.310 1.00 49.38 90 GLU A C 1
ATOM 727 O O . GLU A 1 90 ? -8.088 -18.761 -1.685 1.00 49.38 90 GLU A O 1
ATOM 732 N N . ASP A 1 91 ? -7.609 -17.375 -3.396 1.00 47.97 91 ASP A N 1
ATOM 733 C CA . ASP A 1 91 ? -6.595 -18.235 -4.028 1.00 47.97 91 ASP A CA 1
ATOM 734 C C . ASP A 1 91 ? -5.384 -18.500 -3.109 1.00 47.97 91 ASP A C 1
ATOM 736 O O . ASP A 1 91 ? -4.902 -19.628 -2.982 1.00 47.97 91 ASP A O 1
ATOM 740 N N . PHE A 1 92 ? -4.904 -17.476 -2.395 1.00 44.03 92 PHE A N 1
ATOM 741 C CA . PHE A 1 92 ? -3.814 -17.619 -1.428 1.00 44.03 92 PHE A CA 1
ATOM 742 C C . PHE A 1 92 ? -4.208 -18.519 -0.245 1.00 44.03 92 PHE A C 1
ATOM 744 O O . PHE A 1 92 ? -3.380 -19.287 0.258 1.00 44.03 92 PHE A O 1
ATOM 751 N N . TRP A 1 93 ? -5.465 -18.441 0.214 1.00 45.19 93 TRP A N 1
ATOM 752 C CA . TRP A 1 93 ? -5.981 -19.364 1.226 1.00 45.19 93 TRP A CA 1
ATOM 753 C C . TRP A 1 93 ? -6.015 -20.799 0.686 1.00 45.19 93 TRP A C 1
ATOM 755 O O . TRP A 1 93 ? -5.645 -21.705 1.424 1.00 45.19 93 TRP A O 1
ATOM 765 N N . GLU A 1 94 ? -6.379 -21.037 -0.575 1.00 43.78 94 GLU A N 1
ATOM 766 C CA . GLU A 1 94 ? -6.397 -22.397 -1.137 1.00 43.78 94 GLU A CA 1
ATOM 767 C C . GLU A 1 94 ? -4.995 -23.015 -1.295 1.00 43.78 94 GLU A C 1
ATOM 769 O O . GLU A 1 94 ? -4.807 -24.184 -0.945 1.00 43.78 94 GLU A O 1
ATOM 774 N N . ASP A 1 95 ? -3.995 -22.236 -1.717 1.00 39.19 95 ASP A N 1
ATOM 775 C CA . ASP A 1 95 ? -2.654 -22.757 -2.024 1.00 39.19 95 ASP A CA 1
ATOM 776 C C . ASP A 1 95 ? -1.714 -22.865 -0.805 1.00 39.19 95 ASP A C 1
ATOM 778 O O . ASP A 1 95 ? -0.807 -23.704 -0.789 1.00 39.19 95 ASP A O 1
ATOM 782 N N . ASN A 1 96 ? -1.911 -22.052 0.244 1.00 41.41 96 ASN A N 1
ATOM 783 C CA . ASN A 1 96 ? -0.970 -21.945 1.372 1.00 41.41 96 ASN A CA 1
ATOM 784 C C . ASN A 1 96 ? -1.454 -22.603 2.689 1.00 41.41 96 ASN A C 1
ATOM 786 O O . ASN A 1 96 ? -0.816 -22.455 3.736 1.00 41.41 96 ASN A O 1
ATOM 790 N N . TYR A 1 97 ? -2.534 -23.400 2.671 1.00 40.62 97 TYR A N 1
ATOM 791 C CA . TYR A 1 97 ? -3.007 -24.201 3.825 1.00 40.62 97 TYR A CA 1
ATOM 792 C C . TYR A 1 97 ? -2.182 -25.492 4.056 1.00 40.62 97 TYR A C 1
ATOM 794 O O . TYR A 1 97 ? -2.709 -26.565 4.364 1.00 40.62 97 TYR A O 1
ATOM 802 N N . GLY A 1 98 ? -0.854 -25.402 3.943 1.00 35.25 98 GLY A N 1
ATOM 803 C CA . GLY A 1 98 ? 0.047 -26.550 4.039 1.00 35.25 98 GLY A CA 1
ATOM 804 C C . GLY A 1 98 ? 1.453 -26.203 4.529 1.00 35.25 98 GLY A C 1
ATOM 805 O O . GLY A 1 98 ? 2.394 -26.244 3.754 1.00 35.25 98 GLY A O 1
ATOM 806 N N . TRP A 1 99 ? 1.609 -25.942 5.832 1.00 36.72 99 TRP A N 1
ATOM 807 C CA . TRP A 1 99 ? 2.894 -26.015 6.559 1.00 36.72 99 TRP A CA 1
ATOM 808 C C . TRP A 1 99 ? 4.084 -25.230 5.955 1.00 36.72 99 TRP A C 1
ATOM 810 O O . TRP A 1 99 ? 5.054 -25.822 5.492 1.00 36.72 99 TRP A O 1
ATOM 820 N N . GLY A 1 100 ? 4.082 -23.897 6.047 1.00 32.97 100 GLY A N 1
ATOM 821 C CA . GLY A 1 100 ? 5.190 -23.055 5.572 1.00 32.97 100 GLY A CA 1
ATOM 822 C C . GLY A 1 100 ? 6.153 -22.569 6.664 1.00 32.97 100 GLY A C 1
ATOM 823 O O . GLY A 1 100 ? 6.132 -21.395 7.013 1.00 32.97 100 GLY A O 1
ATOM 824 N N . TRP A 1 101 ? 7.031 -23.433 7.186 1.00 38.62 101 TRP A N 1
ATOM 825 C CA . TRP A 1 101 ? 8.344 -22.970 7.668 1.00 38.62 101 TRP A CA 1
ATOM 826 C C . TRP A 1 101 ? 9.275 -22.946 6.450 1.00 38.62 101 TRP A C 1
ATOM 828 O O . TRP A 1 101 ? 9.655 -24.013 5.970 1.00 38.62 101 TRP A O 1
ATOM 838 N N . GLY A 1 102 ? 9.647 -21.771 5.932 1.00 32.12 102 GLY A N 1
ATOM 839 C CA . GLY A 1 102 ? 10.556 -21.675 4.784 1.00 32.12 102 GLY A CA 1
ATOM 840 C C . GLY A 1 102 ? 11.359 -20.366 4.746 1.00 32.12 102 GLY A C 1
ATOM 841 O O . GLY A 1 102 ? 10.800 -19.328 5.086 1.00 32.12 102 GLY A O 1
ATOM 842 N N . PRO A 1 103 ? 12.661 -20.385 4.393 1.00 41.97 103 PRO A N 1
ATOM 843 C CA . PRO A 1 103 ? 13.623 -19.369 4.806 1.00 41.97 103 PRO A CA 1
ATOM 844 C C . PRO A 1 103 ? 14.144 -18.556 3.616 1.00 41.97 103 PRO A C 1
ATOM 846 O O . PRO A 1 103 ? 14.980 -19.062 2.878 1.00 41.97 103 PRO A O 1
ATOM 849 N N . TYR A 1 104 ? 13.756 -17.288 3.467 1.00 39.78 104 TYR A N 1
ATOM 850 C CA . TYR A 1 104 ? 14.534 -16.348 2.656 1.00 39.78 104 TYR A CA 1
ATOM 851 C C . TYR A 1 104 ? 14.648 -14.981 3.320 1.00 39.78 104 TYR A C 1
ATOM 853 O O . TYR A 1 104 ? 13.785 -14.498 4.042 1.00 39.78 104 TYR A O 1
ATOM 861 N N . SER A 1 105 ? 15.849 -14.459 3.154 1.00 39.00 105 SER A N 1
ATOM 862 C CA . SER A 1 105 ? 16.525 -13.461 3.951 1.00 39.00 105 SER A CA 1
ATOM 863 C C . SER A 1 105 ? 16.242 -12.046 3.464 1.00 39.00 105 SER A C 1
ATOM 865 O O . SER A 1 105 ? 16.723 -11.666 2.399 1.00 39.00 105 SER A O 1
ATOM 867 N N . SER A 1 106 ? 15.649 -11.220 4.315 1.00 39.50 106 SER A N 1
ATOM 868 C CA . SER A 1 106 ? 16.105 -9.842 4.456 1.00 39.50 106 SER A CA 1
ATOM 869 C C . SER A 1 106 ? 16.453 -9.617 5.922 1.00 39.50 106 SER A C 1
ATOM 871 O O . SER A 1 106 ? 15.726 -9.935 6.865 1.00 39.50 106 SER A O 1
ATOM 873 N N . THR A 1 107 ? 17.702 -9.234 6.119 1.00 32.03 107 THR A N 1
ATOM 874 C CA . THR A 1 107 ? 18.326 -9.050 7.417 1.00 32.03 107 THR A CA 1
ATOM 875 C C . THR A 1 107 ? 17.553 -8.025 8.240 1.00 32.03 107 THR A C 1
ATOM 877 O O . THR A 1 107 ? 17.224 -6.949 7.753 1.00 32.03 107 THR A O 1
ATOM 880 N N . SER A 1 108 ? 17.368 -8.343 9.522 1.00 35.03 108 SER A N 1
ATOM 881 C CA . SER A 1 108 ? 17.014 -7.424 10.613 1.00 35.03 108 SER A CA 1
ATOM 882 C C . SER A 1 108 ? 15.573 -6.916 10.714 1.00 35.03 108 SER A C 1
ATOM 884 O O . SER A 1 108 ? 15.366 -5.723 10.880 1.00 35.03 108 SER A O 1
ATOM 886 N N . SER A 1 109 ? 14.583 -7.814 10.778 1.00 39.72 109 SER A N 1
ATOM 887 C CA . SER A 1 109 ? 13.424 -7.648 11.678 1.00 39.72 109 SER A CA 1
ATOM 888 C C . SER A 1 109 ? 12.609 -8.934 11.765 1.00 39.72 109 SER A C 1
ATOM 890 O O . SER A 1 109 ? 12.193 -9.485 10.757 1.00 39.72 109 SER A O 1
ATOM 892 N N . PHE A 1 110 ? 12.312 -9.383 12.981 1.00 36.88 110 PHE A N 1
ATOM 893 C CA . PHE A 1 110 ? 11.443 -10.530 13.270 1.00 36.88 110 PHE A CA 1
ATOM 894 C C . PHE A 1 110 ? 10.003 -10.399 12.724 1.00 36.88 110 PHE A C 1
ATOM 896 O O . PHE A 1 110 ? 9.247 -11.362 12.761 1.00 36.88 110 PHE A O 1
ATOM 903 N N . TRP A 1 111 ? 9.642 -9.233 12.179 1.00 43.66 111 TRP A N 1
ATOM 904 C CA . TRP A 1 111 ? 8.356 -8.946 11.539 1.00 43.66 111 TRP A CA 1
ATOM 905 C C . TRP A 1 111 ? 8.346 -9.147 10.020 1.00 43.66 111 TRP A C 1
ATOM 907 O O . TRP A 1 111 ? 7.280 -9.363 9.457 1.00 43.66 111 TRP A O 1
ATOM 917 N N . ALA A 1 112 ? 9.514 -9.166 9.365 1.00 42.69 112 ALA A N 1
ATOM 918 C CA . ALA A 1 112 ? 9.646 -9.388 7.919 1.00 42.69 112 ALA A CA 1
ATOM 919 C C . ALA A 1 112 ? 9.438 -10.862 7.497 1.00 42.69 112 ALA A C 1
ATOM 921 O O . ALA A 1 112 ? 9.581 -11.195 6.327 1.00 42.69 112 ALA A O 1
ATOM 922 N N . GLY A 1 113 ? 9.123 -11.751 8.449 1.00 47.06 113 GLY A N 1
ATOM 923 C CA . GLY A 1 113 ? 8.861 -13.177 8.220 1.00 47.06 113 GLY A CA 1
ATOM 924 C C . GLY A 1 113 ? 7.404 -13.600 8.433 1.00 47.06 113 GLY A C 1
ATOM 925 O O . GLY A 1 113 ? 7.126 -14.797 8.463 1.00 47.06 113 GLY A O 1
ATOM 926 N N . MET A 1 114 ? 6.479 -12.656 8.637 1.00 61.25 114 MET A N 1
ATOM 927 C CA . MET A 1 114 ? 5.058 -12.981 8.776 1.00 61.25 114 MET A CA 1
ATOM 928 C C . MET A 1 114 ? 4.452 -13.166 7.386 1.00 61.25 114 MET A C 1
ATOM 930 O O . MET A 1 114 ? 4.160 -12.195 6.694 1.00 61.25 114 MET A O 1
ATOM 934 N N . ILE A 1 115 ? 4.298 -14.426 6.985 1.00 66.00 115 ILE A N 1
ATOM 935 C CA . ILE A 1 115 ? 3.652 -14.805 5.727 1.00 66.00 115 ILE A CA 1
ATOM 936 C C . ILE A 1 115 ? 2.180 -14.381 5.803 1.00 66.00 115 ILE A C 1
ATOM 938 O O . ILE A 1 115 ? 1.528 -14.603 6.830 1.00 66.00 115 ILE A O 1
ATOM 942 N N . ILE A 1 116 ? 1.647 -13.790 4.731 1.00 73.38 116 ILE A N 1
ATOM 943 C CA . ILE A 1 116 ? 0.204 -13.551 4.600 1.00 73.38 116 ILE A CA 1
ATOM 944 C C . ILE A 1 116 ? -0.553 -14.861 4.899 1.00 73.38 116 ILE A C 1
ATOM 946 O O . ILE A 1 116 ? -0.042 -15.962 4.709 1.00 73.38 116 ILE A O 1
ATOM 950 N N . GLY A 1 117 ? -1.731 -14.766 5.509 1.00 70.06 117 GLY A N 1
ATOM 951 C CA . GLY A 1 117 ? -2.542 -15.908 5.941 1.00 70.06 117 GLY A CA 1
ATOM 952 C C . GLY A 1 117 ? -2.023 -16.672 7.165 1.00 70.06 117 GLY A C 1
ATOM 953 O O . GLY A 1 117 ? -2.744 -17.522 7.689 1.00 70.06 117 GLY A O 1
ATOM 954 N N . ALA A 1 118 ? -0.829 -16.368 7.689 1.00 73.19 118 ALA A N 1
ATOM 955 C CA . ALA A 1 118 ? -0.346 -16.998 8.914 1.00 73.19 118 ALA A CA 1
ATOM 956 C C . ALA A 1 118 ? -1.290 -16.705 10.093 1.00 73.19 118 ALA A C 1
ATOM 958 O O . ALA A 1 118 ? -1.595 -15.549 10.397 1.00 73.19 118 ALA A O 1
ATOM 959 N N . ALA A 1 119 ? -1.737 -17.760 10.776 1.00 78.88 119 ALA A N 1
ATOM 960 C CA . ALA A 1 119 ? -2.615 -17.648 11.933 1.00 78.88 119 ALA A CA 1
ATOM 961 C C . ALA A 1 119 ? -1.816 -17.431 13.226 1.00 78.88 119 ALA A C 1
ATOM 963 O O . ALA A 1 119 ? -0.858 -18.149 13.516 1.00 78.88 119 ALA A O 1
ATOM 964 N N . ILE A 1 120 ? -2.261 -16.483 14.046 1.00 77.75 120 ILE A N 1
ATOM 965 C CA . ILE A 1 120 ? -1.743 -16.225 15.388 1.00 77.75 120 ILE A CA 1
ATOM 966 C C . ILE A 1 120 ? -2.875 -16.278 16.411 1.00 77.75 120 ILE A C 1
ATOM 968 O O . ILE A 1 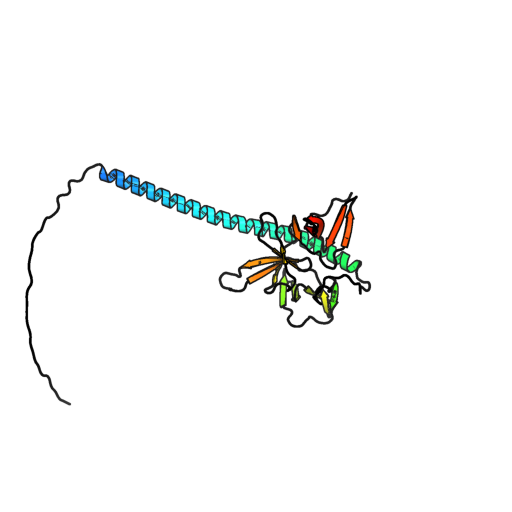120 ? -3.993 -15.825 16.171 1.00 77.75 120 ILE A O 1
ATOM 972 N N . ALA A 1 121 ? -2.582 -16.821 17.590 1.00 79.44 121 ALA A N 1
ATOM 973 C CA . ALA A 1 121 ? -3.570 -16.920 18.662 1.00 79.44 121 ALA A CA 1
ATOM 974 C C . ALA A 1 121 ? -3.855 -15.563 19.329 1.00 79.44 121 ALA A C 1
ATOM 976 O O . ALA A 1 121 ? -4.944 -15.338 19.847 1.00 79.44 121 ALA A O 1
ATOM 977 N N . SER A 1 122 ? -2.874 -14.660 19.334 1.00 84.06 122 SER A N 1
ATOM 978 C CA . SER A 1 122 ? -2.966 -13.367 20.008 1.00 84.06 122 SER A CA 1
ATOM 979 C C . SER A 1 122 ? -2.149 -12.313 19.284 1.00 84.06 122 SER A C 1
ATOM 981 O O . SER A 1 122 ? -1.042 -12.596 18.826 1.00 84.06 122 SER A O 1
ATOM 983 N N . LEU A 1 123 ? -2.670 -11.091 19.256 1.00 85.50 123 LEU A N 1
ATOM 984 C CA . LEU A 1 123 ? -1.996 -9.935 18.684 1.00 85.50 123 LEU A CA 1
ATOM 985 C C . LEU A 1 123 ? -0.700 -9.574 19.435 1.00 85.50 123 LEU A C 1
ATOM 987 O O . LEU A 1 123 ? -0.632 -9.739 20.659 1.00 85.50 123 LEU A O 1
ATOM 991 N N . PRO A 1 124 ? 0.310 -9.030 18.731 1.00 85.19 124 PRO A N 1
ATOM 992 C CA . PRO A 1 124 ? 1.463 -8.408 19.367 1.00 85.19 124 PRO A CA 1
ATOM 993 C C . PRO A 1 124 ? 1.072 -7.293 20.352 1.00 85.19 124 PRO A C 1
ATOM 995 O O . PRO A 1 124 ? 0.069 -6.603 20.151 1.00 85.19 124 PRO A O 1
ATOM 998 N N . PRO A 1 125 ? 1.882 -7.035 21.394 1.00 81.19 125 PRO A N 1
ATOM 999 C CA . PRO A 1 125 ? 1.706 -5.850 22.225 1.00 81.19 125 PRO A CA 1
ATOM 1000 C C . PRO A 1 125 ? 1.798 -4.566 21.386 1.00 81.19 125 PRO A C 1
ATOM 1002 O O . PRO A 1 125 ? 2.661 -4.458 20.520 1.00 81.19 125 PRO A O 1
ATOM 1005 N N . ASN A 1 126 ? 0.972 -3.564 21.698 1.00 86.00 126 ASN A N 1
ATOM 1006 C CA . ASN A 1 126 ? 0.914 -2.260 21.013 1.00 86.00 126 ASN A CA 1
ATOM 1007 C C . ASN A 1 126 ? 0.365 -2.285 19.573 1.00 86.00 126 ASN A C 1
ATOM 1009 O O . ASN A 1 126 ? 0.656 -1.379 18.792 1.00 86.00 126 ASN A O 1
ATOM 1013 N N . THR A 1 127 ? -0.449 -3.278 19.203 1.00 89.62 127 THR A N 1
ATOM 1014 C CA . THR A 1 127 ? -1.255 -3.172 17.978 1.00 89.62 127 THR A CA 1
ATOM 1015 C C . THR A 1 127 ? -2.190 -1.971 18.032 1.00 89.62 127 THR A C 1
ATOM 1017 O O . THR A 1 127 ? -2.830 -1.722 19.056 1.00 89.62 127 THR A O 1
ATOM 1020 N N . THR A 1 128 ? -2.333 -1.282 16.904 1.00 92.88 128 THR A N 1
ATOM 1021 C CA . THR A 1 128 ? -3.315 -0.208 16.724 1.00 92.88 128 THR A CA 1
ATOM 1022 C C . THR A 1 128 ? -4.466 -0.710 15.863 1.00 92.88 128 THR A C 1
ATOM 1024 O O . THR A 1 128 ? -4.238 -1.386 14.864 1.00 92.88 128 THR A O 1
ATOM 1027 N N . THR A 1 129 ? -5.706 -0.389 16.222 1.00 94.88 129 THR A N 1
ATOM 1028 C CA . THR A 1 129 ? -6.864 -0.721 15.383 1.00 94.88 129 THR A CA 1
ATOM 1029 C C . THR A 1 129 ? -7.034 0.317 14.280 1.00 94.88 129 THR A C 1
ATOM 1031 O O . THR A 1 129 ? -7.130 1.512 14.554 1.00 94.88 129 THR A O 1
ATOM 1034 N N . VAL A 1 130 ? -7.122 -0.152 13.040 1.00 92.75 130 VAL A N 1
ATOM 1035 C CA . VAL A 1 130 ? -7.411 0.643 11.846 1.00 92.75 130 VAL A CA 1
ATOM 1036 C C . VAL A 1 130 ? -8.724 0.144 11.260 1.00 92.75 130 VAL A C 1
ATOM 1038 O O . VAL A 1 130 ? -8.926 -1.058 11.128 1.00 92.75 130 VAL A O 1
ATOM 1041 N N . VAL A 1 131 ? -9.641 1.047 10.920 1.00 92.25 131 VAL A N 1
ATOM 1042 C CA . VAL A 1 131 ? -10.944 0.672 10.354 1.00 92.25 131 VAL A CA 1
ATOM 1043 C C . VAL A 1 131 ? -10.984 1.069 8.889 1.00 92.25 131 VAL A C 1
ATOM 1045 O O . VAL A 1 131 ? -10.870 2.249 8.566 1.00 92.25 131 VAL A O 1
ATOM 1048 N N . VAL A 1 132 ? -11.193 0.089 8.012 1.00 88.25 132 VAL A N 1
ATOM 1049 C CA . VAL A 1 132 ? -11.285 0.283 6.560 1.00 88.25 132 VAL A CA 1
ATOM 1050 C C . VAL A 1 132 ? -12.629 -0.248 6.089 1.00 88.25 132 VAL A C 1
ATOM 1052 O O . VAL A 1 132 ? -12.959 -1.406 6.323 1.00 88.25 132 VAL A O 1
ATOM 1055 N N . GLY A 1 133 ? -13.450 0.605 5.472 1.00 85.50 133 GLY A N 1
ATOM 1056 C CA . GLY A 1 133 ? -14.773 0.197 4.977 1.00 85.50 133 GLY A CA 1
ATOM 1057 C C . GLY A 1 133 ? -15.712 -0.367 6.057 1.00 85.50 133 GLY A C 1
ATOM 1058 O O . GLY A 1 133 ? -16.585 -1.167 5.746 1.00 85.50 133 GLY A O 1
ATOM 1059 N N . GLY A 1 134 ? -15.524 0.011 7.328 1.00 86.25 134 GLY A N 1
ATOM 1060 C CA . GLY A 1 134 ? -16.279 -0.532 8.467 1.00 86.25 134 GLY A CA 1
ATOM 1061 C C . GLY A 1 134 ? -15.747 -1.859 9.020 1.00 86.25 134 GLY A C 1
ATOM 1062 O O . GLY A 1 134 ? -16.274 -2.350 10.015 1.00 86.25 134 GLY A O 1
ATOM 1063 N N . VAL A 1 135 ? -14.689 -2.413 8.425 1.00 87.69 135 VAL A N 1
ATOM 1064 C CA . VAL A 1 135 ? -14.025 -3.639 8.877 1.00 87.69 135 VAL A CA 1
ATOM 1065 C C . VAL A 1 135 ? -12.803 -3.274 9.729 1.00 87.69 135 VAL A C 1
ATOM 1067 O O . VAL A 1 135 ? -11.974 -2.473 9.283 1.00 87.69 135 VAL A O 1
ATOM 1070 N N . PRO A 1 136 ? -12.675 -3.817 10.954 1.00 91.12 136 PRO A N 1
ATOM 1071 C CA . PRO A 1 136 ? -11.502 -3.595 11.785 1.00 91.12 136 PRO A CA 1
ATOM 1072 C C . PRO A 1 136 ? -10.321 -4.454 11.320 1.00 91.12 136 PRO A C 1
ATOM 1074 O O . PRO A 1 136 ? -10.447 -5.653 11.076 1.00 91.12 136 PRO A O 1
ATOM 1077 N N . TYR A 1 137 ? -9.159 -3.819 11.269 1.00 93.94 137 TYR A N 1
ATOM 1078 C CA . TYR A 1 137 ? -7.849 -4.422 11.083 1.00 93.94 137 TYR A CA 1
ATOM 1079 C C . TYR A 1 137 ? -6.957 -4.014 12.251 1.00 93.94 137 TYR A C 1
ATOM 1081 O O . TYR A 1 137 ? -7.129 -2.949 12.848 1.00 93.94 137 TYR A O 1
ATOM 1089 N N . TYR A 1 138 ? -5.983 -4.848 12.578 1.00 94.25 138 TYR A N 1
ATOM 1090 C CA . TYR A 1 138 ? -5.005 -4.571 13.621 1.00 94.25 138 TYR A CA 1
ATOM 1091 C C . TYR A 1 138 ? -3.650 -4.402 12.963 1.00 94.25 138 TYR A C 1
ATOM 1093 O O . TYR A 1 138 ? -3.215 -5.257 12.206 1.00 94.25 138 TYR A O 1
ATOM 1101 N N . TYR A 1 139 ? -2.994 -3.286 13.229 1.00 93.19 139 TYR A N 1
ATOM 1102 C CA . TYR A 1 139 ? -1.727 -2.928 12.620 1.00 93.19 139 TYR A CA 1
ATOM 1103 C C . TYR A 1 139 ? -0.611 -2.973 13.654 1.00 93.19 139 TYR A C 1
ATOM 1105 O O . TYR A 1 139 ? -0.759 -2.449 14.764 1.00 93.19 139 TYR A O 1
ATOM 1113 N N . TYR A 1 140 ? 0.519 -3.557 13.269 1.00 90.25 140 TYR A N 1
ATOM 1114 C CA . TYR A 1 140 ? 1.757 -3.472 14.024 1.00 90.25 140 TYR A CA 1
ATOM 1115 C C . TYR A 1 140 ? 2.968 -3.537 13.090 1.00 90.25 140 TYR A C 1
ATOM 1117 O O . TYR A 1 140 ? 3.187 -4.547 12.427 1.00 90.25 140 TYR A O 1
ATOM 1125 N N . ASN A 1 141 ? 3.767 -2.465 13.076 1.00 87.12 141 ASN A N 1
ATOM 1126 C CA . ASN A 1 141 ? 5.068 -2.375 12.401 1.00 87.12 141 ASN A CA 1
ATOM 1127 C C . ASN A 1 141 ? 5.095 -2.938 10.962 1.00 87.12 141 ASN A C 1
ATOM 1129 O O . ASN A 1 141 ? 5.942 -3.759 10.620 1.00 87.12 141 ASN A O 1
ATOM 1133 N N . GLY A 1 142 ? 4.136 -2.532 10.126 1.00 86.06 142 GLY A N 1
ATOM 1134 C CA . GLY A 1 142 ? 4.040 -2.977 8.727 1.00 86.06 142 GLY A CA 1
ATOM 1135 C C . GLY A 1 142 ? 3.294 -4.283 8.492 1.00 86.06 142 GLY A C 1
ATOM 1136 O O . GLY A 1 142 ? 3.086 -4.645 7.337 1.00 86.06 142 GLY A O 1
ATOM 1137 N N . VAL A 1 143 ? 2.852 -4.961 9.551 1.00 87.50 143 VAL A N 1
ATOM 1138 C CA . VAL A 1 143 ? 2.034 -6.172 9.463 1.00 87.50 143 VAL A CA 1
ATOM 1139 C C . VAL A 1 143 ? 0.597 -5.843 9.844 1.00 87.50 143 VAL A C 1
ATOM 1141 O O . VAL A 1 143 ? 0.345 -5.174 10.853 1.00 87.50 143 VAL A O 1
ATOM 1144 N N . TYR A 1 144 ? -0.345 -6.326 9.038 1.00 90.31 144 TYR A N 1
ATOM 1145 C CA . TYR A 1 144 ? -1.772 -6.176 9.277 1.00 90.31 144 TYR A CA 1
ATOM 1146 C C . TYR A 1 144 ? -2.368 -7.518 9.656 1.00 90.31 144 TYR A C 1
ATOM 1148 O O . TYR A 1 144 ? -1.990 -8.560 9.128 1.00 90.31 144 TYR A O 1
ATOM 1156 N N . TYR A 1 145 ? -3.307 -7.482 10.588 1.00 89.94 145 TYR A N 1
ATOM 1157 C CA . TYR A 1 145 ? -4.004 -8.652 11.076 1.00 89.94 145 TYR A CA 1
ATOM 1158 C C . TYR A 1 145 ? -5.504 -8.433 10.985 1.00 89.94 145 TYR A C 1
ATOM 1160 O O . TYR A 1 145 ? -6.006 -7.333 11.232 1.00 89.94 145 TYR A O 1
ATOM 1168 N N . GLN A 1 146 ? -6.225 -9.503 10.693 1.00 89.69 146 GLN A N 1
ATOM 1169 C CA . GLN A 1 146 ? -7.676 -9.535 10.757 1.00 89.69 146 GLN A CA 1
ATOM 1170 C C . GLN A 1 146 ? -8.118 -10.655 11.690 1.00 89.69 146 GLN A C 1
ATOM 1172 O O . GLN A 1 146 ? -7.516 -11.727 11.710 1.00 89.69 146 GLN A O 1
ATOM 1177 N N . GLU A 1 147 ? -9.165 -10.404 12.470 1.00 87.12 147 GLU A N 1
ATOM 1178 C CA . GLU A 1 147 ? -9.780 -11.429 13.311 1.00 87.12 147 GLU A CA 1
ATOM 1179 C C . GLU A 1 147 ? -10.309 -12.581 12.443 1.00 87.12 147 GLU A C 1
ATOM 1181 O O . GLU A 1 147 ? -10.993 -12.358 11.442 1.00 87.12 147 GLU A O 1
ATOM 1186 N N . GLN A 1 148 ? -9.970 -13.815 12.820 1.00 81.31 148 GLN A N 1
ATOM 1187 C CA . GLN A 1 148 ? -10.439 -15.033 12.167 1.00 81.31 148 GLN A CA 1
ATOM 1188 C C . GLN A 1 148 ? -10.714 -16.126 13.200 1.00 81.31 148 GLN A C 1
ATOM 1190 O O . GLN A 1 148 ? -9.808 -16.626 13.874 1.00 81.31 148 GLN A O 1
ATOM 1195 N N . GLY A 1 149 ? -11.982 -16.529 13.307 1.00 82.12 149 GLY A N 1
ATOM 1196 C CA . GLY A 1 149 ? -12.415 -17.545 14.263 1.00 82.12 149 GLY A CA 1
ATOM 1197 C C . GLY A 1 149 ? -12.110 -17.127 15.702 1.00 82.12 149 GLY A C 1
ATOM 1198 O O . GLY A 1 149 ? -12.699 -16.183 16.211 1.00 82.12 149 GLY A O 1
ATOM 1199 N N . THR A 1 150 ? -11.204 -17.850 16.362 1.00 82.56 150 THR A N 1
ATOM 1200 C CA . THR A 1 150 ? -10.772 -17.569 17.744 1.00 82.56 150 THR A CA 1
ATOM 1201 C C . THR A 1 150 ? -9.408 -16.880 17.831 1.00 82.56 150 THR A C 1
ATOM 1203 O O . THR A 1 150 ? -8.860 -16.763 18.925 1.00 82.56 150 THR A O 1
ATOM 1206 N N . GLY A 1 151 ? -8.818 -16.501 16.698 1.00 86.81 151 GLY A N 1
ATOM 1207 C CA . GLY A 1 151 ? -7.501 -15.880 16.624 1.00 86.81 151 GLY A CA 1
ATOM 1208 C C . GLY A 1 151 ? -7.461 -14.781 15.571 1.00 86.81 151 GLY A C 1
ATOM 1209 O O . GLY A 1 151 ? -8.470 -14.147 15.265 1.00 86.81 151 GLY A O 1
ATOM 1210 N N . TYR A 1 152 ? -6.279 -14.559 15.012 1.00 88.12 152 TYR A N 1
ATOM 1211 C CA . TYR A 1 152 ? -6.043 -13.5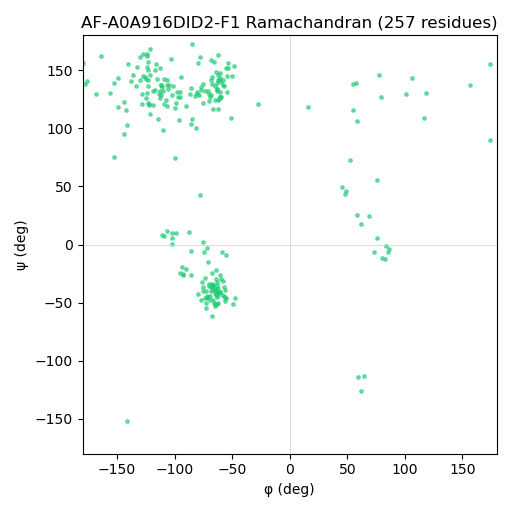58 13.982 1.00 88.12 152 TYR A CA 1
ATOM 1212 C C . TYR A 1 152 ? -5.243 -14.173 12.848 1.00 88.12 152 TYR A C 1
ATOM 1214 O O . TYR A 1 152 ? -4.453 -15.088 13.063 1.00 88.12 152 TYR A O 1
ATOM 1222 N N . ALA A 1 153 ? -5.414 -13.642 11.651 1.00 84.56 153 ALA A N 1
ATOM 1223 C CA . ALA A 1 153 ? -4.588 -13.965 10.505 1.00 84.56 153 ALA A CA 1
ATOM 1224 C C . ALA A 1 153 ? -3.809 -12.737 10.064 1.00 84.56 153 ALA A C 1
ATOM 1226 O O . ALA A 1 153 ? -4.361 -11.636 10.071 1.00 84.56 153 ALA A O 1
ATOM 1227 N N . VAL A 1 154 ? -2.566 -12.936 9.638 1.00 83.19 154 VAL A N 1
ATOM 1228 C CA . VAL A 1 154 ? -1.830 -11.936 8.865 1.00 83.19 154 VAL A CA 1
ATOM 1229 C C . VAL A 1 154 ? -2.566 -11.716 7.548 1.00 83.19 154 VAL A C 1
ATOM 1231 O O . VAL A 1 154 ? -2.942 -12.670 6.870 1.00 83.19 154 VAL A O 1
ATOM 1234 N N . VAL A 1 155 ? -2.785 -10.463 7.190 1.00 84.50 155 VAL A N 1
ATOM 1235 C CA . VAL A 1 155 ? -3.394 -10.054 5.926 1.00 84.50 155 VAL A CA 1
ATOM 1236 C C . VAL A 1 155 ? -2.496 -9.029 5.254 1.00 84.50 155 VAL A C 1
ATOM 1238 O O . VAL A 1 155 ? -1.606 -8.453 5.887 1.00 84.50 155 VAL A O 1
ATOM 1241 N N . GLU A 1 156 ? -2.723 -8.798 3.968 1.00 83.56 156 GLU A N 1
ATOM 1242 C CA . GLU A 1 156 ? -2.056 -7.702 3.278 1.00 83.56 156 GLU A CA 1
ATOM 1243 C C . GLU A 1 156 ? -2.433 -6.345 3.881 1.00 83.56 156 GLU A C 1
ATOM 1245 O O . GLU A 1 156 ? -3.428 -6.202 4.603 1.00 83.56 156 GLU A O 1
ATOM 1250 N N . ALA A 1 157 ? -1.637 -5.326 3.565 1.00 88.56 157 ALA A N 1
ATOM 1251 C CA . ALA A 1 157 ? -1.968 -3.970 3.956 1.00 88.56 157 ALA A CA 1
ATOM 1252 C C . ALA A 1 157 ? -3.287 -3.551 3.298 1.00 88.56 157 ALA A C 1
ATOM 1254 O O . ALA A 1 157 ? -3.339 -3.464 2.069 1.00 88.56 157 ALA A O 1
ATOM 1255 N N . PRO A 1 158 ? -4.349 -3.274 4.077 1.00 88.88 158 PRO A N 1
ATOM 1256 C CA . PRO A 1 158 ? -5.629 -2.960 3.497 1.00 88.88 158 PRO A CA 1
ATOM 1257 C C . PRO A 1 158 ? -5.537 -1.588 2.823 1.00 88.88 158 PRO A C 1
ATOM 1259 O O . PRO A 1 158 ? -5.233 -0.598 3.494 1.00 88.88 158 PRO A O 1
ATOM 1262 N N . PRO A 1 159 ? -5.845 -1.499 1.524 1.00 87.19 159 PRO A N 1
ATOM 1263 C CA . PRO A 1 159 ? -6.257 -0.267 0.864 1.00 87.19 159 PRO A CA 1
ATOM 1264 C C . PRO A 1 159 ? -6.955 0.777 1.740 1.00 87.19 159 PRO A C 1
ATOM 1266 O O . PRO A 1 159 ? -8.015 0.504 2.298 1.00 87.19 159 PRO A O 1
ATOM 1269 N N . GLY A 1 160 ? -6.409 1.988 1.839 1.00 88.19 160 GLY A N 1
ATOM 1270 C CA . GLY A 1 160 ? -7.017 3.078 2.607 1.00 88.19 160 GLY A CA 1
ATOM 1271 C C . GLY A 1 160 ? -6.866 2.955 4.128 1.00 88.19 160 GLY A C 1
ATOM 1272 O O . GLY A 1 160 ? -7.421 3.768 4.870 1.00 88.19 160 GLY A O 1
ATOM 1273 N N . ALA A 1 161 ? -6.122 1.961 4.623 1.00 91.38 161 ALA A N 1
ATOM 1274 C CA . ALA A 1 161 ? -5.724 1.905 6.022 1.00 91.38 161 ALA A CA 1
ATOM 1275 C C . ALA A 1 161 ? -4.889 3.137 6.372 1.00 91.38 161 ALA A C 1
ATOM 1277 O O . ALA A 1 161 ? -3.899 3.434 5.710 1.00 91.38 161 ALA A O 1
ATOM 1278 N N . VAL A 1 162 ? -5.278 3.848 7.429 1.00 93.25 162 VAL A N 1
ATOM 1279 C CA . VAL A 1 162 ? -4.552 5.025 7.906 1.00 93.25 162 VAL A CA 1
ATOM 1280 C C . VAL A 1 162 ? -3.815 4.675 9.191 1.00 93.25 162 VAL A C 1
ATOM 1282 O O . VAL A 1 162 ? -4.441 4.329 10.193 1.00 93.25 162 VAL A O 1
ATOM 1285 N N . VAL A 1 163 ? -2.491 4.800 9.165 1.00 92.75 163 VAL A N 1
ATOM 1286 C CA . VAL A 1 163 ? -1.599 4.550 10.304 1.00 92.75 163 VAL A CA 1
ATOM 1287 C C . VAL A 1 163 ? -0.865 5.825 10.711 1.00 92.75 163 VAL A C 1
ATOM 1289 O O . VAL A 1 163 ? -0.606 6.709 9.895 1.00 92.75 163 VAL A O 1
ATOM 1292 N N . GLU A 1 164 ? -0.526 5.942 11.992 1.00 91.44 164 GLU A N 1
ATOM 1293 C CA . GLU A 1 164 ? 0.226 7.095 12.518 1.00 91.44 164 GLU A CA 1
ATOM 1294 C C . GLU A 1 164 ? 1.739 6.851 12.527 1.00 91.44 164 GLU A C 1
ATOM 1296 O O . GLU A 1 164 ? 2.528 7.793 12.457 1.00 91.44 164 GLU A O 1
ATOM 1301 N N . VAL A 1 165 ? 2.145 5.581 12.586 1.00 90.50 165 VAL A N 1
ATOM 1302 C CA . VAL A 1 165 ? 3.543 5.155 12.677 1.00 90.50 165 VAL A CA 1
ATOM 1303 C C . VAL A 1 165 ? 3.851 4.243 11.498 1.00 90.50 165 VAL A C 1
ATOM 1305 O O . VAL A 1 165 ? 3.208 3.203 11.330 1.00 90.50 165 VAL A O 1
ATOM 1308 N N . LEU A 1 166 ? 4.820 4.648 10.679 1.00 90.94 166 LEU A N 1
ATOM 1309 C CA . LEU A 1 166 ? 5.320 3.826 9.582 1.00 90.94 166 LEU A CA 1
ATOM 1310 C C . LEU A 1 166 ? 6.086 2.608 10.106 1.00 90.94 166 LEU A C 1
ATOM 1312 O O . LEU A 1 166 ? 6.563 2.628 11.241 1.00 90.94 166 LEU A O 1
ATOM 1316 N N . PRO A 1 167 ? 6.226 1.562 9.285 1.00 88.19 167 PRO A N 1
ATOM 1317 C CA . PRO A 1 167 ? 7.110 0.450 9.603 1.00 88.19 167 PRO A CA 1
ATOM 1318 C C . PRO A 1 167 ? 8.559 0.934 9.716 1.00 88.19 167 PRO A C 1
ATOM 1320 O O . PRO A 1 167 ? 8.994 1.742 8.900 1.00 88.19 167 PRO A O 1
ATOM 1323 N N . ASP A 1 168 ? 9.333 0.399 10.660 1.00 83.38 168 ASP A N 1
ATOM 1324 C CA . ASP A 1 168 ? 10.735 0.815 10.860 1.00 83.38 168 ASP A CA 1
ATOM 1325 C C . ASP A 1 168 ? 11.609 0.596 9.609 1.00 83.38 168 ASP A C 1
ATOM 1327 O O . ASP A 1 168 ? 12.573 1.322 9.374 1.00 83.38 168 ASP A O 1
ATOM 1331 N N . ALA A 1 169 ? 11.261 -0.406 8.798 1.00 80.19 169 ALA A N 1
ATOM 1332 C CA . ALA A 1 169 ? 11.944 -0.751 7.553 1.00 80.19 169 ALA A CA 1
ATOM 1333 C C . ALA A 1 169 ? 11.420 0.020 6.325 1.00 80.19 169 ALA A C 1
ATOM 1335 O O . ALA A 1 169 ? 11.747 -0.347 5.197 1.00 80.19 169 ALA A O 1
ATOM 1336 N N . SER A 1 170 ? 10.581 1.047 6.504 1.00 87.50 170 SER A N 1
ATOM 1337 C CA . SER A 1 170 ? 10.063 1.817 5.374 1.00 87.50 170 SER A CA 1
ATOM 1338 C C . SER A 1 170 ? 11.156 2.615 4.675 1.00 87.50 170 SER A C 1
ATOM 1340 O O . SER A 1 170 ? 11.972 3.262 5.336 1.00 87.50 170 SER A O 1
ATOM 1342 N N . ALA A 1 171 ? 11.125 2.622 3.346 1.00 89.88 171 ALA A N 1
ATOM 1343 C CA . ALA A 1 171 ? 12.034 3.404 2.522 1.00 89.88 171 ALA A CA 1
ATOM 1344 C C . ALA A 1 171 ? 11.269 4.303 1.538 1.00 89.88 171 ALA A C 1
ATOM 1346 O O . ALA A 1 171 ? 10.260 3.868 0.972 1.00 89.88 171 ALA A O 1
ATOM 1347 N N . PRO A 1 172 ? 11.773 5.518 1.255 1.00 91.31 172 PRO A N 1
ATOM 1348 C CA . PRO A 1 172 ? 11.131 6.413 0.310 1.00 91.31 172 PRO A CA 1
ATOM 1349 C C . PRO A 1 172 ? 11.298 5.892 -1.117 1.00 91.31 172 PRO A C 1
ATOM 1351 O O . PRO A 1 172 ? 12.404 5.578 -1.566 1.00 91.31 172 PRO A O 1
ATOM 1354 N N . VAL A 1 173 ? 10.199 5.869 -1.860 1.00 91.38 173 VAL A N 1
ATOM 1355 C CA . VAL A 1 173 ? 10.142 5.490 -3.271 1.00 91.38 173 VAL A CA 1
ATOM 1356 C C . VAL A 1 173 ? 9.532 6.614 -4.095 1.00 91.38 173 VAL A C 1
ATOM 1358 O O . VAL A 1 173 ? 8.722 7.417 -3.622 1.00 91.38 173 VAL A O 1
ATOM 1361 N N . HIS A 1 174 ? 9.966 6.693 -5.349 1.00 83.94 174 HIS A N 1
ATOM 1362 C CA . HIS A 1 174 ? 9.574 7.759 -6.259 1.00 83.94 174 HIS A CA 1
ATOM 1363 C C . HIS A 1 174 ? 8.699 7.209 -7.378 1.00 83.94 174 HIS A C 1
ATOM 1365 O O . HIS A 1 174 ? 8.987 6.163 -7.960 1.00 83.94 174 HIS A O 1
ATOM 1371 N N . VAL A 1 175 ? 7.650 7.966 -7.682 1.00 81.12 175 VAL A N 1
ATOM 1372 C CA . VAL A 1 175 ? 6.793 7.791 -8.852 1.00 81.12 175 VAL A CA 1
ATOM 1373 C C . VAL A 1 175 ? 7.035 8.992 -9.757 1.00 81.12 175 VAL A C 1
ATOM 1375 O O . VAL A 1 175 ? 7.119 10.124 -9.271 1.00 81.12 175 VAL A O 1
ATOM 1378 N N . GLU A 1 176 ? 7.150 8.775 -11.065 1.00 77.50 176 GLU A N 1
ATOM 1379 C CA . GLU A 1 176 ? 7.250 9.893 -12.002 1.00 77.50 176 GLU A CA 1
ATOM 1380 C C . GLU A 1 176 ? 6.007 10.789 -11.893 1.00 77.50 176 GLU A C 1
ATOM 1382 O O . GLU A 1 176 ? 4.876 10.322 -11.992 1.00 77.50 176 GLU A O 1
ATOM 1387 N N . ASN A 1 177 ? 6.220 12.093 -11.690 1.00 73.38 177 ASN A N 1
ATOM 1388 C CA . ASN A 1 177 ? 5.165 13.111 -11.589 1.00 73.38 177 ASN A CA 1
ATOM 1389 C C . ASN A 1 177 ? 4.158 12.941 -10.431 1.00 73.38 177 ASN A C 1
ATOM 1391 O O . ASN A 1 177 ? 3.110 13.588 -10.456 1.00 73.38 177 ASN A O 1
ATOM 1395 N N . ALA A 1 178 ? 4.465 12.149 -9.396 1.00 75.00 178 ALA A N 1
ATOM 1396 C CA . ALA A 1 178 ? 3.609 12.022 -8.212 1.00 75.00 178 ALA A CA 1
ATOM 1397 C C . ALA A 1 178 ? 4.327 12.406 -6.909 1.00 75.00 178 ALA A C 1
ATOM 1399 O O . ALA A 1 178 ? 5.543 12.602 -6.861 1.00 75.00 178 ALA A O 1
ATOM 1400 N N . ALA A 1 179 ? 3.546 12.542 -5.834 1.00 79.50 179 ALA A N 1
ATOM 1401 C CA . ALA A 1 179 ? 4.091 12.751 -4.497 1.00 79.50 179 ALA A CA 1
ATOM 1402 C C . ALA A 1 179 ? 4.954 11.545 -4.070 1.00 79.50 179 ALA A C 1
ATOM 1404 O O . ALA A 1 179 ? 4.615 10.414 -4.426 1.00 79.50 179 ALA A O 1
ATOM 1405 N N . PRO A 1 180 ? 6.036 11.762 -3.296 1.00 85.19 180 PRO A N 1
ATOM 1406 C CA . PRO A 1 180 ? 6.844 10.665 -2.779 1.00 85.19 180 PRO A CA 1
ATOM 1407 C C . PRO A 1 180 ? 5.995 9.748 -1.896 1.00 85.19 180 PRO A C 1
ATOM 1409 O O . PRO A 1 180 ? 5.124 10.214 -1.151 1.00 85.19 180 PRO A O 1
ATOM 1412 N N . LEU A 1 181 ? 6.271 8.451 -1.986 1.00 92.56 181 LEU A N 1
ATOM 1413 C CA . LEU A 1 181 ? 5.627 7.415 -1.188 1.00 92.56 181 LEU A CA 1
ATOM 1414 C C . LEU A 1 181 ? 6.667 6.751 -0.297 1.00 92.56 181 LEU A C 1
ATOM 1416 O O . LEU A 1 181 ? 7.850 6.733 -0.622 1.00 92.56 181 LEU A O 1
ATOM 1420 N N . GLU A 1 182 ? 6.217 6.179 0.806 1.00 93.44 182 GLU A N 1
ATOM 1421 C CA . GLU A 1 182 ? 7.035 5.296 1.632 1.00 93.44 182 GLU A CA 1
ATOM 1422 C C . GLU A 1 182 ? 6.639 3.856 1.311 1.00 93.44 182 GLU A C 1
ATOM 1424 O O . GLU A 1 182 ? 5.457 3.552 1.163 1.00 93.44 182 GLU A O 1
ATOM 1429 N N . TYR A 1 183 ? 7.610 2.967 1.168 1.00 91.94 183 TYR A N 1
ATOM 1430 C CA . TYR A 1 183 ? 7.387 1.573 0.808 1.00 91.94 183 TYR A CA 1
ATOM 1431 C C . TYR A 1 183 ? 7.881 0.654 1.916 1.00 91.94 183 TYR A C 1
ATOM 1433 O O . TYR A 1 183 ? 9.001 0.815 2.401 1.00 91.94 183 TYR A O 1
ATOM 1441 N N . ALA A 1 184 ? 7.054 -0.314 2.308 1.00 89.12 184 ALA A N 1
ATOM 1442 C CA . ALA A 1 184 ? 7.424 -1.342 3.271 1.00 89.12 184 ALA A CA 1
ATOM 1443 C C . ALA A 1 184 ? 6.569 -2.598 3.090 1.00 89.12 184 ALA A C 1
ATOM 1445 O O . ALA A 1 184 ? 5.342 -2.510 3.088 1.00 89.12 184 ALA A O 1
ATOM 1446 N N . ASN A 1 185 ? 7.220 -3.763 3.017 1.00 81.12 185 ASN A N 1
ATOM 1447 C CA . ASN A 1 185 ? 6.574 -5.081 2.991 1.00 81.12 185 ASN A CA 1
ATOM 1448 C C . ASN A 1 185 ? 5.422 -5.195 1.967 1.00 81.12 185 ASN A C 1
ATOM 1450 O O . ASN A 1 185 ? 4.325 -5.626 2.306 1.00 81.12 185 ASN A O 1
ATOM 1454 N N . GLY A 1 186 ? 5.641 -4.716 0.737 1.00 84.38 186 GLY A N 1
ATOM 1455 C CA . GLY A 1 186 ? 4.633 -4.730 -0.335 1.00 84.38 186 GLY A CA 1
ATOM 1456 C C . GLY A 1 186 ? 3.590 -3.618 -0.283 1.00 84.38 186 GLY A C 1
ATOM 1457 O O . GLY A 1 186 ? 2.913 -3.379 -1.279 1.00 84.38 186 GLY A O 1
ATOM 1458 N N . ALA A 1 187 ? 3.510 -2.873 0.818 1.00 90.25 187 ALA A N 1
ATOM 1459 C CA . ALA A 1 187 ? 2.588 -1.760 0.974 1.00 90.25 187 ALA A CA 1
ATOM 1460 C C . ALA A 1 187 ? 3.234 -0.417 0.616 1.00 90.25 187 ALA A C 1
ATOM 1462 O O . ALA A 1 187 ? 4.400 -0.157 0.932 1.00 90.25 187 ALA A O 1
ATOM 1463 N N . PHE A 1 188 ? 2.437 0.463 0.013 1.00 92.25 188 PHE A N 1
ATOM 1464 C CA . PHE A 1 188 ? 2.810 1.837 -0.306 1.00 92.25 188 PHE A CA 1
ATOM 1465 C C . PHE A 1 188 ? 2.032 2.788 0.592 1.00 92.25 188 PHE A C 1
ATOM 1467 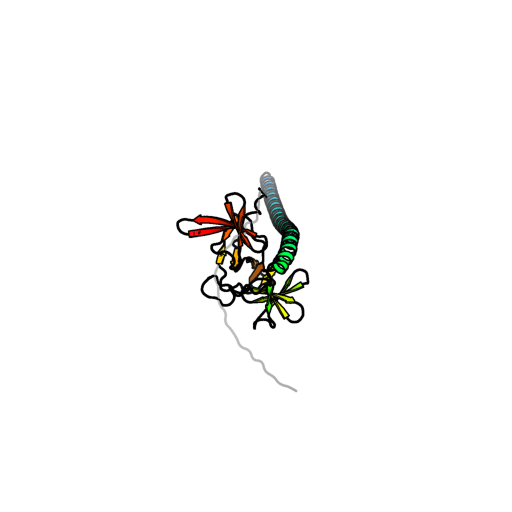O O . PHE A 1 188 ? 0.820 2.669 0.729 1.00 92.25 188 PHE A O 1
ATOM 1474 N N . TYR A 1 189 ? 2.719 3.748 1.191 1.00 93.31 189 TYR A N 1
ATOM 1475 C CA . TYR A 1 189 ? 2.167 4.672 2.166 1.00 93.31 189 TYR A CA 1
ATOM 1476 C C . TYR A 1 189 ? 2.288 6.097 1.644 1.00 93.31 189 TYR A C 1
ATOM 1478 O O . TYR A 1 189 ? 3.386 6.605 1.408 1.00 93.31 189 TYR A O 1
ATOM 1486 N N . GLN A 1 190 ? 1.153 6.770 1.498 1.00 92.19 190 GLN A N 1
ATOM 1487 C CA . GLN A 1 190 ? 1.110 8.181 1.162 1.00 92.19 190 GLN A CA 1
ATOM 1488 C C . GLN A 1 190 ? 0.980 9.016 2.430 1.00 92.19 190 GLN A C 1
ATOM 1490 O O . GLN A 1 190 ? 0.060 8.844 3.233 1.00 92.19 190 GLN A O 1
ATOM 1495 N N . LYS A 1 191 ? 1.890 9.977 2.591 1.00 89.81 191 LYS A N 1
ATOM 1496 C CA . LYS A 1 191 ? 1.819 10.945 3.681 1.00 89.81 191 LYS A CA 1
ATOM 1497 C C . LYS A 1 191 ? 0.585 11.832 3.527 1.00 89.81 191 LYS A C 1
ATOM 1499 O O . LYS A 1 191 ? 0.431 12.543 2.535 1.00 89.81 191 LYS A O 1
ATOM 1504 N N . GLN A 1 192 ? -0.238 11.865 4.564 1.00 82.94 192 GLN A N 1
ATOM 1505 C CA . GLN A 1 192 ? -1.367 12.768 4.695 1.00 82.94 192 GLN A CA 1
ATOM 1506 C C . GLN A 1 192 ? -1.113 13.768 5.818 1.00 82.94 192 GLN A C 1
ATOM 1508 O O . GLN A 1 192 ? -0.733 13.419 6.940 1.00 82.94 192 GLN A O 1
ATOM 1513 N N . ALA A 1 193 ? -1.355 15.044 5.518 1.00 70.69 193 ALA A N 1
ATOM 1514 C CA . ALA A 1 193 ? -1.513 16.029 6.572 1.00 70.69 193 ALA A CA 1
ATOM 1515 C C . ALA A 1 193 ? -2.746 15.643 7.396 1.00 70.69 193 ALA A C 1
ATOM 1517 O O . ALA A 1 193 ? -3.804 15.341 6.834 1.00 70.69 193 ALA A O 1
ATOM 1518 N N . ALA A 1 194 ? -2.621 15.665 8.720 1.00 64.12 194 ALA A N 1
ATOM 1519 C CA . ALA A 1 194 ? -3.791 15.598 9.573 1.00 64.12 194 ALA A CA 1
ATOM 1520 C C . ALA A 1 194 ? -4.807 16.689 9.195 1.00 64.12 194 ALA A C 1
ATOM 1522 O O . ALA A 1 194 ? -4.464 17.730 8.627 1.00 64.12 194 ALA A O 1
ATOM 1523 N N . ALA A 1 195 ? -6.075 16.449 9.542 1.00 58.66 195 ALA A N 1
ATOM 1524 C CA . ALA A 1 195 ? -7.107 17.481 9.488 1.00 58.66 195 ALA A CA 1
ATOM 1525 C C . ALA A 1 195 ? -6.613 18.767 10.177 1.00 58.66 195 ALA A C 1
ATOM 1527 O O . ALA A 1 195 ? -5.788 18.692 11.078 1.00 58.66 195 ALA A O 1
ATOM 1528 N N . ALA A 1 196 ? -7.135 19.930 9.779 1.00 56.53 196 ALA A N 1
ATOM 1529 C CA . ALA A 1 196 ? -6.624 21.256 10.159 1.00 56.53 196 ALA A CA 1
ATOM 1530 C C . ALA A 1 196 ? -6.496 21.539 11.679 1.00 56.53 196 ALA A C 1
ATOM 1532 O O . ALA A 1 196 ? -5.906 22.549 12.048 1.00 56.53 196 ALA A O 1
ATOM 1533 N N . ASP A 1 197 ? -7.026 20.660 12.535 1.00 55.56 197 ASP A N 1
ATOM 1534 C CA . ASP A 1 197 ? -6.962 20.708 14.004 1.00 55.56 197 ASP A CA 1
ATOM 1535 C C . ASP A 1 197 ? -6.048 19.621 14.622 1.00 55.56 197 ASP A C 1
ATOM 1537 O O . ASP A 1 197 ? -6.011 19.416 15.830 1.00 55.56 197 ASP A O 1
ATOM 1541 N N . ALA A 1 198 ? -5.304 18.873 13.806 1.00 59.16 198 ALA A N 1
ATOM 1542 C CA . ALA A 1 198 ? -4.405 17.824 14.266 1.00 59.16 198 ALA A CA 1
ATOM 1543 C C . ALA A 1 198 ? -2.975 18.071 13.761 1.00 59.16 198 ALA A C 1
ATOM 1545 O O . ALA A 1 198 ? -2.717 18.320 12.588 1.00 59.16 198 ALA A O 1
ATOM 1546 N N . THR A 1 199 ? -2.022 17.999 14.687 1.00 61.91 199 THR A N 1
ATOM 1547 C CA . THR A 1 199 ? -0.577 18.119 14.438 1.00 61.91 199 THR A CA 1
ATOM 1548 C C . THR A 1 199 ? 0.071 16.787 14.048 1.00 61.91 199 THR A C 1
ATOM 1550 O O . THR A 1 199 ? 1.256 16.749 13.720 1.00 61.91 199 THR A O 1
ATOM 1553 N N . ALA A 1 200 ? -0.689 15.689 14.081 1.00 70.06 200 ALA A N 1
ATOM 1554 C CA . ALA A 1 200 ? -0.199 14.344 13.809 1.00 70.06 200 ALA A CA 1
ATOM 1555 C C . ALA A 1 200 ? -0.050 14.088 12.302 1.00 70.06 200 ALA A C 1
ATOM 1557 O O . ALA A 1 200 ? -0.981 14.280 11.529 1.00 70.06 200 ALA A O 1
ATOM 1558 N N . THR A 1 201 ? 1.110 13.612 11.860 1.00 84.75 201 THR A N 1
ATOM 1559 C CA . THR A 1 201 ? 1.232 13.083 10.494 1.00 84.75 201 THR A CA 1
ATOM 1560 C C . THR A 1 201 ? 0.567 11.713 10.436 1.00 84.75 201 THR A C 1
ATOM 1562 O O . THR A 1 201 ? 0.727 10.920 11.359 1.00 84.75 201 THR A O 1
ATOM 1565 N N . ARG A 1 202 ? -0.176 11.443 9.362 1.00 90.31 202 ARG A N 1
ATOM 1566 C CA . ARG A 1 202 ? -0.784 10.135 9.108 1.00 90.31 202 ARG A CA 1
ATOM 1567 C C . ARG A 1 202 ? -0.319 9.605 7.764 1.00 90.31 202 ARG A C 1
ATOM 1569 O O . ARG A 1 202 ? 0.070 10.384 6.895 1.00 90.31 202 ARG A O 1
ATOM 1576 N N . TYR A 1 203 ? -0.390 8.299 7.596 1.00 92.88 203 TYR A N 1
ATOM 1577 C CA . TYR A 1 203 ? 0.012 7.614 6.383 1.00 92.88 203 TYR A CA 1
ATOM 1578 C C . TYR A 1 203 ? -1.121 6.711 5.934 1.00 92.88 203 TYR A C 1
ATOM 1580 O O . TYR A 1 203 ? -1.563 5.856 6.696 1.00 92.88 203 TYR A O 1
ATOM 1588 N N . GLU A 1 204 ? -1.611 6.934 4.723 1.00 92.56 204 GLU A N 1
ATOM 1589 C CA . GLU A 1 204 ? -2.639 6.099 4.110 1.00 92.56 204 GLU A CA 1
ATOM 1590 C C . GLU A 1 204 ? -1.972 5.048 3.229 1.00 92.56 204 GLU A C 1
ATOM 1592 O O . GLU A 1 204 ? -1.111 5.384 2.416 1.00 92.56 204 GLU A O 1
ATOM 1597 N N . VAL A 1 205 ? -2.372 3.788 3.375 1.00 92.31 205 VAL A N 1
ATOM 1598 C CA . VAL A 1 205 ? -1.995 2.722 2.450 1.00 92.31 205 VAL A CA 1
ATOM 1599 C C . VAL A 1 205 ? -2.652 3.002 1.103 1.00 92.31 205 VAL A C 1
ATOM 1601 O O . VAL A 1 205 ? -3.879 3.006 0.997 1.00 92.31 205 VAL A O 1
ATOM 1604 N N . VAL A 1 206 ? -1.836 3.237 0.080 1.00 90.31 206 VAL A N 1
ATOM 1605 C CA . VAL A 1 206 ? -2.254 3.475 -1.304 1.00 90.31 206 VAL A CA 1
ATOM 1606 C C . VAL A 1 206 ? -2.029 2.234 -2.165 1.00 90.31 206 VAL A C 1
ATOM 1608 O O . VAL A 1 206 ? -1.234 1.361 -1.813 1.00 90.31 206 VAL A O 1
ATOM 1611 N N . LYS A 1 207 ? -2.727 2.143 -3.303 1.00 86.25 207 LYS A N 1
ATOM 1612 C CA . LYS A 1 207 ? -2.430 1.095 -4.281 1.00 86.25 207 LYS A CA 1
ATOM 1613 C C . LYS A 1 207 ? -1.007 1.245 -4.775 1.00 86.25 207 LYS A C 1
ATOM 1615 O O . LYS A 1 207 ? -0.564 2.387 -4.917 1.00 86.25 207 LYS A O 1
ATOM 1620 N N . PRO A 1 208 ? -0.341 0.132 -5.105 1.00 88.19 208 PRO A N 1
ATOM 1621 C CA . PRO A 1 208 ? 0.889 0.140 -5.877 1.00 88.19 208 PRO A CA 1
ATOM 1622 C C . PRO A 1 208 ? 0.705 0.971 -7.152 1.00 88.19 208 PRO A C 1
ATOM 1624 O O . PRO A 1 208 ? -0.025 0.555 -8.054 1.00 88.19 208 PRO A O 1
ATOM 1627 N N . PRO A 1 209 ? 1.325 2.158 -7.257 1.00 87.62 209 PRO A N 1
ATOM 1628 C CA . PRO A 1 209 ? 1.208 2.957 -8.463 1.00 87.62 209 PRO A CA 1
ATOM 1629 C C . PRO A 1 209 ? 2.046 2.318 -9.564 1.00 87.62 209 PRO A C 1
ATOM 1631 O O . PRO A 1 209 ? 3.225 2.016 -9.359 1.00 87.62 209 PRO A O 1
ATOM 1634 N N . ALA A 1 210 ? 1.469 2.156 -10.752 1.00 88.00 210 ALA A N 1
ATOM 1635 C CA . ALA A 1 210 ? 2.230 1.705 -11.908 1.00 88.00 210 ALA A CA 1
ATOM 1636 C C . ALA A 1 210 ? 3.414 2.651 -12.175 1.00 88.00 210 ALA A C 1
ATOM 1638 O O . ALA A 1 210 ? 3.287 3.874 -12.117 1.00 88.00 210 ALA A O 1
ATOM 1639 N N . GLY A 1 211 ? 4.580 2.075 -12.459 1.00 87.88 211 GLY A N 1
ATOM 1640 C CA . GLY A 1 211 ? 5.814 2.813 -12.715 1.00 87.88 211 GLY A CA 1
ATOM 1641 C C . GLY A 1 211 ? 6.614 3.197 -11.468 1.00 87.88 211 GLY A C 1
ATOM 1642 O O . GLY A 1 211 ? 7.740 3.670 -11.622 1.00 87.88 211 GLY A O 1
ATOM 1643 N N . VAL A 1 212 ? 6.110 2.969 -10.245 1.00 91.31 212 VAL A N 1
ATOM 1644 C CA . VAL A 1 212 ? 6.941 3.140 -9.040 1.00 91.31 212 VAL A CA 1
ATOM 1645 C C . VAL A 1 212 ? 8.097 2.141 -9.058 1.00 91.31 212 VAL A C 1
ATOM 1647 O O . VAL A 1 212 ? 7.921 0.976 -9.425 1.00 91.31 212 VAL A O 1
ATOM 1650 N N . VAL A 1 213 ? 9.282 2.594 -8.652 1.00 91.25 213 VAL A N 1
ATOM 1651 C CA . VAL A 1 213 ? 10.475 1.749 -8.545 1.00 91.25 213 VAL A CA 1
ATOM 1652 C C . VAL A 1 213 ? 10.792 1.498 -7.076 1.00 91.25 213 VAL A C 1
ATOM 1654 O O . VAL A 1 213 ? 10.978 2.440 -6.305 1.00 91.25 213 VAL A O 1
ATOM 1657 N N . VAL A 1 214 ? 10.884 0.224 -6.705 1.00 90.69 214 VAL A N 1
ATOM 1658 C CA . VAL A 1 214 ? 11.261 -0.246 -5.369 1.00 90.69 214 VAL A CA 1
ATOM 1659 C C . VAL A 1 214 ? 12.618 -0.946 -5.417 1.00 90.69 214 VAL A C 1
ATOM 1661 O O . VAL A 1 214 ? 13.017 -1.511 -6.438 1.00 90.69 214 VAL A O 1
ATOM 1664 N N . THR A 1 215 ? 13.354 -0.908 -4.311 1.00 88.00 215 THR A N 1
ATOM 1665 C CA . THR A 1 215 ? 14.665 -1.569 -4.195 1.00 88.00 215 THR A CA 1
ATOM 1666 C C . THR A 1 215 ? 14.565 -2.997 -3.677 1.00 88.00 215 THR A C 1
ATOM 1668 O O . THR A 1 215 ? 15.471 -3.791 -3.908 1.00 88.00 215 THR A O 1
ATOM 1671 N N . GLU A 1 216 ? 13.468 -3.331 -2.998 1.00 86.50 216 GLU A N 1
ATOM 1672 C CA . GLU A 1 216 ? 13.245 -4.639 -2.388 1.00 86.50 216 GLU A CA 1
ATOM 1673 C C . GLU A 1 216 ? 11.844 -5.146 -2.725 1.00 86.50 216 GLU A C 1
ATOM 1675 O O . GLU A 1 216 ? 10.863 -4.400 -2.679 1.00 86.50 216 GLU A O 1
ATOM 1680 N N . LEU A 1 217 ? 11.752 -6.427 -3.070 1.00 86.94 217 LEU A N 1
ATOM 1681 C CA . LEU A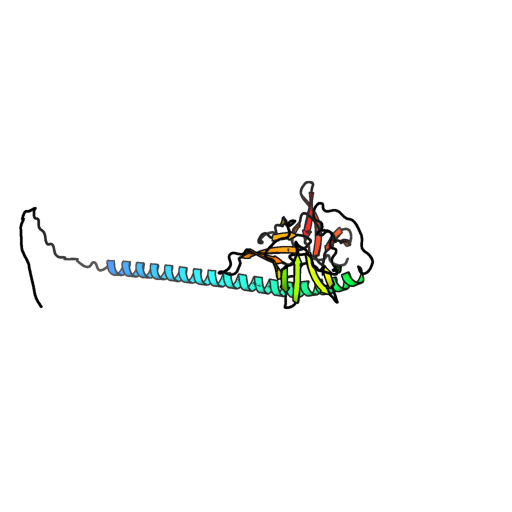 1 217 ? 10.471 -7.104 -3.219 1.00 86.94 217 LEU A CA 1
ATOM 1682 C C . LEU A 1 217 ? 9.920 -7.507 -1.843 1.00 86.94 217 LEU A C 1
ATOM 1684 O O . LEU A 1 217 ? 10.698 -7.681 -0.901 1.00 86.94 217 LEU A O 1
ATOM 1688 N N . PRO A 1 218 ? 8.597 -7.688 -1.722 1.00 83.81 218 PRO A N 1
ATOM 1689 C CA . PRO A 1 218 ? 7.998 -8.342 -0.560 1.00 83.81 218 PRO A CA 1
ATOM 1690 C C . PRO A 1 218 ? 8.619 -9.725 -0.339 1.00 83.81 218 PRO A C 1
ATOM 1692 O O . PRO A 1 218 ? 8.969 -10.409 -1.302 1.00 83.81 218 PRO A O 1
ATOM 1695 N N . GLY A 1 219 ? 8.765 -10.143 0.922 1.00 74.69 219 GLY A N 1
ATOM 1696 C CA . GLY A 1 219 ? 9.455 -11.396 1.259 1.00 74.69 219 GLY A CA 1
ATOM 1697 C C . GLY A 1 219 ? 8.767 -12.658 0.722 1.00 74.69 219 GLY A C 1
ATOM 1698 O O . GLY A 1 219 ? 9.415 -13.687 0.555 1.00 74.69 219 GLY A O 1
ATOM 1699 N N . ASP A 1 220 ? 7.473 -12.567 0.428 1.00 73.06 220 ASP A N 1
ATOM 1700 C CA . ASP A 1 220 ? 6.619 -13.617 -0.127 1.00 73.06 220 ASP A CA 1
ATOM 1701 C C . ASP A 1 220 ? 6.354 -13.454 -1.636 1.00 73.06 220 ASP A C 1
ATOM 1703 O O . ASP A 1 220 ? 5.509 -14.155 -2.192 1.00 73.06 220 ASP A O 1
ATOM 1707 N N . ALA A 1 221 ? 7.060 -12.545 -2.319 1.00 81.06 221 ALA A N 1
ATOM 1708 C CA . ALA A 1 221 ? 6.889 -12.348 -3.752 1.00 81.06 221 ALA A CA 1
ATOM 1709 C C . ALA A 1 221 ? 7.269 -13.610 -4.544 1.00 81.06 221 ALA A C 1
ATOM 1711 O O . ALA A 1 221 ? 8.330 -14.206 -4.349 1.00 81.06 221 ALA A O 1
ATOM 1712 N N . VAL A 1 222 ? 6.414 -13.988 -5.491 1.00 83.56 222 VAL A N 1
ATOM 1713 C CA . VAL A 1 222 ? 6.566 -15.200 -6.302 1.00 83.56 222 VAL A CA 1
ATOM 1714 C C . VAL A 1 222 ? 7.091 -14.838 -7.685 1.00 83.56 222 VAL A C 1
ATOM 1716 O O . VAL A 1 222 ? 6.522 -13.988 -8.368 1.00 83.56 222 VAL A O 1
ATOM 1719 N N . GLU A 1 223 ? 8.155 -15.503 -8.130 1.00 86.62 223 GLU A N 1
ATOM 1720 C CA . GLU A 1 223 ? 8.637 -15.381 -9.508 1.00 86.62 223 GLU A CA 1
ATOM 1721 C C . GLU A 1 223 ? 7.654 -16.047 -10.484 1.00 86.62 223 GLU A C 1
ATOM 1723 O O . GLU A 1 223 ? 7.264 -17.203 -10.313 1.00 86.62 223 GLU A O 1
ATOM 1728 N N . LYS A 1 224 ? 7.262 -15.325 -11.535 1.00 85.94 224 LYS A N 1
ATOM 1729 C CA . LYS A 1 224 ? 6.419 -15.816 -12.627 1.00 85.94 224 LYS A CA 1
ATOM 1730 C C . LYS A 1 224 ? 7.078 -15.520 -13.964 1.00 85.94 224 LYS A C 1
ATOM 1732 O O . LYS A 1 224 ? 7.445 -14.386 -14.255 1.00 85.94 224 LYS A O 1
ATOM 1737 N N . THR A 1 225 ? 7.177 -16.536 -14.811 1.00 88.50 225 THR A N 1
ATOM 1738 C CA . THR A 1 225 ? 7.631 -16.366 -16.195 1.00 88.50 225 THR A CA 1
ATOM 1739 C C . THR A 1 225 ? 6.415 -16.309 -17.110 1.00 88.50 225 THR A C 1
ATOM 1741 O O . THR A 1 225 ? 5.612 -17.241 -17.125 1.00 88.50 225 THR A O 1
ATOM 1744 N N . VAL A 1 226 ? 6.271 -15.214 -17.859 1.00 87.06 226 VAL A N 1
ATOM 1745 C CA . VAL A 1 226 ? 5.203 -15.030 -18.851 1.00 87.06 226 VAL A CA 1
ATOM 1746 C C . VAL A 1 226 ? 5.862 -14.797 -20.207 1.00 87.06 226 VAL A C 1
ATOM 1748 O O . VAL A 1 226 ? 6.553 -13.797 -20.413 1.00 87.06 226 VAL A O 1
ATOM 1751 N N . GLY A 1 227 ? 5.707 -15.763 -21.118 1.00 87.00 227 GLY A N 1
ATOM 1752 C CA . GLY A 1 227 ? 6.520 -15.833 -22.335 1.00 87.00 227 GLY A CA 1
ATOM 1753 C C . GLY A 1 227 ? 8.006 -16.004 -21.995 1.00 87.00 227 GLY A C 1
ATOM 1754 O O . GLY A 1 227 ? 8.357 -16.884 -21.217 1.00 87.00 227 GLY A O 1
ATOM 1755 N N . ASP A 1 228 ? 8.858 -15.127 -22.533 1.00 86.69 228 ASP A N 1
ATOM 1756 C CA . ASP A 1 228 ? 10.310 -15.103 -22.272 1.00 86.69 228 ASP A CA 1
ATOM 1757 C C . ASP A 1 228 ? 10.723 -14.056 -21.214 1.00 86.69 228 ASP A C 1
ATOM 1759 O O . ASP A 1 228 ? 11.905 -13.744 -21.066 1.00 86.69 228 ASP A O 1
ATOM 1763 N N . THR A 1 229 ? 9.760 -13.447 -20.508 1.00 87.31 229 THR A N 1
ATOM 1764 C CA . THR A 1 229 ? 10.035 -12.392 -19.518 1.00 87.31 229 THR A CA 1
ATOM 1765 C C . THR A 1 229 ? 9.734 -12.868 -18.100 1.00 87.31 229 THR A C 1
ATOM 1767 O O . THR A 1 229 ? 8.635 -13.341 -17.806 1.00 87.31 229 THR A O 1
ATOM 1770 N N . THR A 1 230 ? 10.712 -12.697 -17.209 1.00 89.25 230 THR A N 1
ATOM 1771 C CA . THR A 1 230 ? 10.562 -12.923 -15.768 1.00 89.25 230 THR A CA 1
ATOM 1772 C C . THR A 1 230 ? 9.902 -11.720 -15.100 1.00 89.25 230 THR A C 1
ATOM 1774 O O . THR A 1 230 ? 10.348 -10.578 -15.252 1.00 89.25 230 THR A O 1
ATOM 1777 N N . TYR A 1 231 ? 8.869 -12.001 -14.320 1.00 91.81 231 TYR A N 1
ATOM 1778 C CA . TYR A 1 231 ? 8.167 -11.079 -13.442 1.00 91.81 231 TYR A CA 1
ATOM 1779 C C . TYR A 1 231 ? 8.175 -11.618 -12.012 1.00 91.81 231 TYR A C 1
ATOM 1781 O O . TYR A 1 231 ? 8.404 -12.803 -11.782 1.00 91.81 231 TYR A O 1
ATOM 1789 N N . TYR A 1 232 ? 7.866 -10.756 -11.054 1.00 89.75 232 TYR A N 1
ATOM 1790 C CA . TYR A 1 232 ? 7.565 -11.141 -9.679 1.00 89.75 232 TYR A CA 1
ATOM 1791 C C . TYR A 1 232 ? 6.166 -10.655 -9.334 1.00 89.75 232 TYR A C 1
ATOM 1793 O O . TYR A 1 232 ? 5.749 -9.606 -9.822 1.00 89.75 232 TYR A O 1
ATOM 1801 N N . THR A 1 233 ? 5.431 -11.398 -8.516 1.00 85.00 233 THR A N 1
ATOM 1802 C CA . THR A 1 233 ? 4.086 -11.007 -8.096 1.00 85.00 233 THR A CA 1
ATOM 1803 C C . THR A 1 233 ? 3.909 -11.094 -6.590 1.00 85.00 233 THR A C 1
ATOM 1805 O O . THR A 1 233 ? 4.422 -12.009 -5.951 1.00 85.00 233 THR A O 1
ATOM 1808 N N . HIS A 1 234 ? 3.183 -10.130 -6.035 1.00 81.75 234 HIS A N 1
ATOM 1809 C CA . HIS A 1 234 ? 2.747 -10.096 -4.643 1.00 81.75 234 HIS A CA 1
ATOM 1810 C C . HIS A 1 234 ? 1.354 -9.462 -4.612 1.00 81.75 234 HIS A C 1
ATOM 1812 O O . HIS A 1 234 ? 1.199 -8.354 -5.121 1.00 81.75 234 HIS A O 1
ATOM 1818 N N . THR A 1 235 ? 0.359 -10.170 -4.064 1.00 76.00 235 THR A N 1
ATOM 1819 C CA . THR A 1 235 ? -1.019 -9.666 -3.847 1.00 76.00 235 THR A CA 1
ATOM 1820 C C . THR A 1 235 ? -1.644 -8.964 -5.068 1.00 76.00 235 THR A C 1
ATOM 1822 O O . THR A 1 235 ? -2.240 -7.897 -4.967 1.00 76.00 235 THR A O 1
ATOM 1825 N N . GLY A 1 236 ? -1.471 -9.541 -6.265 1.00 77.88 236 GLY A N 1
ATOM 1826 C CA . GLY A 1 236 ? -1.961 -8.969 -7.535 1.00 77.88 236 GLY A CA 1
ATOM 1827 C C . GLY A 1 236 ? -1.051 -7.900 -8.150 1.00 77.88 236 GLY A C 1
ATOM 1828 O O . GLY A 1 236 ? -1.147 -7.584 -9.332 1.00 77.88 236 G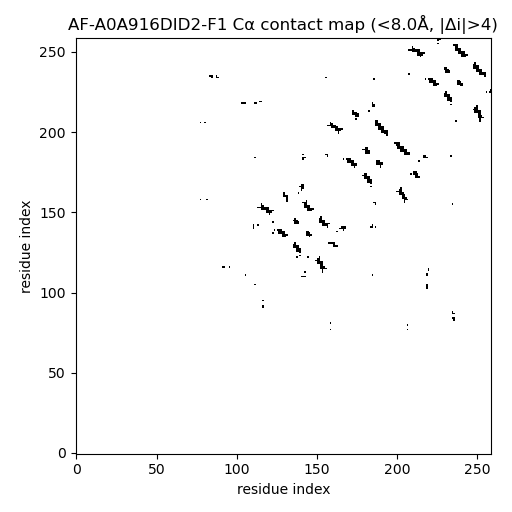LY A O 1
ATOM 1829 N N . THR A 1 237 ? -0.070 -7.402 -7.403 1.00 86.75 237 THR A N 1
ATOM 1830 C CA . THR A 1 237 ? 0.943 -6.475 -7.912 1.00 86.75 237 THR A CA 1
ATOM 1831 C C . THR A 1 237 ? 1.974 -7.224 -8.737 1.00 86.75 237 THR A C 1
ATOM 1833 O O . THR A 1 237 ? 2.502 -8.246 -8.295 1.00 86.75 237 THR A O 1
ATOM 1836 N N . TRP A 1 238 ? 2.305 -6.701 -9.916 1.00 90.75 238 TRP A N 1
ATOM 1837 C CA . TRP A 1 238 ? 3.356 -7.243 -10.770 1.00 90.75 238 TRP A CA 1
ATOM 1838 C C . TRP A 1 238 ? 4.580 -6.344 -10.748 1.00 90.75 238 TRP A C 1
ATOM 1840 O O . TRP A 1 238 ? 4.486 -5.124 -10.848 1.00 90.75 238 TRP A O 1
ATOM 1850 N N . TYR A 1 239 ? 5.745 -6.969 -10.661 1.00 93.00 239 TYR A N 1
ATOM 1851 C CA . TYR A 1 239 ? 7.032 -6.306 -10.633 1.00 93.00 239 TYR A CA 1
ATOM 1852 C C . TYR A 1 239 ? 7.897 -6.834 -11.764 1.00 93.00 239 TYR A C 1
ATOM 1854 O O . TYR A 1 239 ? 7.990 -8.042 -11.991 1.00 93.00 239 TYR A O 1
ATOM 1862 N N . ARG A 1 240 ? 8.581 -5.924 -12.451 1.00 93.25 240 ARG A N 1
ATOM 1863 C CA . ARG A 1 240 ? 9.587 -6.266 -13.453 1.00 93.25 240 ARG A CA 1
ATOM 1864 C C . ARG A 1 240 ? 10.967 -5.825 -12.967 1.00 93.25 240 ARG A C 1
ATOM 1866 O O . ARG A 1 240 ? 11.114 -4.661 -12.585 1.00 93.25 240 ARG A O 1
ATOM 1873 N N . PRO A 1 241 ? 11.983 -6.704 -12.997 1.00 92.44 241 PRO A N 1
ATOM 1874 C CA . PRO A 1 241 ? 13.337 -6.312 -12.644 1.00 92.44 241 PRO A CA 1
ATOM 1875 C C . PRO A 1 241 ? 13.913 -5.346 -13.688 1.00 92.44 241 PRO A C 1
ATOM 1877 O O . PRO A 1 241 ? 13.715 -5.496 -14.897 1.00 92.44 241 PRO A O 1
ATOM 1880 N N . PHE A 1 242 ? 14.659 -4.362 -13.208 1.00 85.75 242 PHE A N 1
ATOM 1881 C CA . PHE A 1 242 ? 15.412 -3.397 -13.992 1.00 85.75 242 PHE A CA 1
ATOM 1882 C C . PHE A 1 242 ? 16.803 -3.225 -13.378 1.00 85.75 242 PHE A C 1
ATOM 1884 O O . PHE A 1 242 ? 16.974 -3.296 -12.162 1.00 85.75 242 PHE A O 1
ATOM 1891 N N . TYR A 1 243 ? 17.813 -2.990 -14.212 1.00 82.88 243 TYR A N 1
ATOM 1892 C CA . TYR A 1 243 ? 19.179 -2.774 -13.742 1.00 82.88 243 TYR A CA 1
ATOM 1893 C C . TYR A 1 243 ? 19.486 -1.280 -13.707 1.00 82.88 243 TYR A C 1
ATOM 1895 O O . TYR A 1 243 ? 19.503 -0.615 -14.742 1.00 82.88 243 TYR A O 1
ATOM 1903 N N . SER A 1 244 ? 19.755 -0.760 -12.510 1.00 73.12 244 SER A N 1
ATOM 1904 C CA . SER A 1 244 ? 20.247 0.602 -12.306 1.00 73.12 244 SER A CA 1
ATOM 1905 C C . SER A 1 244 ? 21.702 0.529 -11.844 1.00 73.12 244 SER A C 1
ATOM 1907 O O . SER A 1 244 ? 21.999 0.229 -10.686 1.00 73.12 244 SER A O 1
ATOM 1909 N N . GLY A 1 245 ? 22.635 0.723 -12.781 1.00 79.75 245 GLY A N 1
ATOM 1910 C CA . GLY A 1 245 ? 24.065 0.531 -12.527 1.00 79.75 245 GLY A CA 1
ATOM 1911 C C . GLY A 1 245 ? 24.395 -0.931 -12.207 1.00 79.75 245 GLY A C 1
ATOM 1912 O O . GLY A 1 245 ? 24.285 -1.790 -13.077 1.00 79.75 245 GLY A O 1
ATOM 1913 N N . SER A 1 246 ? 24.813 -1.205 -10.966 1.00 76.94 246 SER A N 1
ATOM 1914 C CA . SER A 1 246 ? 25.127 -2.554 -10.464 1.00 76.94 246 SER A CA 1
ATOM 1915 C C . SER A 1 246 ? 24.034 -3.167 -9.582 1.00 76.94 246 SER A C 1
ATOM 1917 O O . SER A 1 246 ? 24.220 -4.276 -9.086 1.00 76.94 246 SER A O 1
ATOM 1919 N N . SER A 1 247 ? 22.928 -2.456 -9.351 1.00 82.62 247 SER A N 1
ATOM 1920 C CA . SER A 1 247 ? 21.839 -2.910 -8.482 1.00 82.62 247 SER A CA 1
ATOM 1921 C C . SER A 1 247 ? 20.621 -3.319 -9.304 1.00 82.62 247 SER A C 1
ATOM 1923 O O . SER A 1 247 ? 20.276 -2.663 -10.291 1.00 82.62 247 SER A O 1
ATOM 1925 N N . VAL A 1 248 ? 19.953 -4.390 -8.874 1.00 86.56 248 VAL A N 1
ATOM 1926 C CA . VAL A 1 248 ? 18.606 -4.717 -9.346 1.00 86.56 248 VAL A CA 1
ATOM 1927 C C . VAL A 1 248 ? 17.602 -3.857 -8.583 1.00 86.56 248 VAL A C 1
ATOM 1929 O O . VAL A 1 248 ? 17.668 -3.743 -7.362 1.00 86.56 248 VAL A O 1
ATOM 1932 N N . VAL A 1 249 ? 16.702 -3.223 -9.319 1.00 90.75 249 VAL A N 1
ATOM 1933 C CA . VAL A 1 249 ? 15.518 -2.539 -8.797 1.00 90.75 249 VAL A CA 1
ATOM 1934 C C . VAL A 1 249 ? 14.291 -3.124 -9.480 1.00 90.75 249 VAL A C 1
ATOM 1936 O O . VAL A 1 249 ? 14.405 -3.761 -10.526 1.00 90.75 249 VAL A O 1
ATOM 1939 N N . TYR A 1 250 ? 13.115 -2.917 -8.909 1.00 92.38 250 TYR A N 1
ATOM 1940 C CA . TYR A 1 250 ? 11.885 -3.522 -9.398 1.00 92.38 250 TYR A CA 1
ATOM 1941 C C . TYR A 1 250 ? 10.861 -2.437 -9.676 1.00 92.38 250 TYR A C 1
ATOM 1943 O O . TYR A 1 250 ? 10.569 -1.614 -8.816 1.00 92.38 250 TYR A O 1
ATOM 1951 N N . MET A 1 251 ? 10.328 -2.424 -10.890 1.00 92.44 251 MET A N 1
ATOM 1952 C CA . MET A 1 251 ? 9.284 -1.490 -11.287 1.00 92.44 251 MET A CA 1
ATOM 1953 C C . MET A 1 251 ? 7.927 -2.173 -11.178 1.00 92.44 251 MET A C 1
ATOM 1955 O O . MET A 1 251 ? 7.766 -3.270 -11.714 1.00 92.44 251 MET A O 1
ATOM 1959 N N . VAL A 1 252 ? 6.961 -1.522 -10.533 1.00 92.62 252 VAL A N 1
ATOM 1960 C CA . VAL A 1 252 ? 5.565 -1.971 -10.561 1.00 92.62 252 VAL A CA 1
ATOM 1961 C C . VAL A 1 252 ? 5.013 -1.778 -11.967 1.00 92.62 252 VAL A C 1
ATOM 1963 O O . VAL A 1 252 ? 5.119 -0.699 -12.552 1.00 92.62 252 VAL A O 1
ATOM 1966 N N . VAL A 1 253 ? 4.421 -2.829 -12.512 1.00 91.19 253 VAL A N 1
ATOM 1967 C CA . VAL A 1 253 ? 3.851 -2.870 -13.858 1.00 91.19 253 VAL A CA 1
ATOM 1968 C C . VAL A 1 253 ? 2.429 -3.417 -13.802 1.00 91.19 253 VAL A C 1
ATOM 1970 O O . VAL A 1 253 ? 2.038 -4.060 -12.831 1.00 91.19 253 VAL A O 1
ATOM 1973 N N . GLY A 1 254 ? 1.648 -3.164 -14.853 1.00 87.12 254 GLY A N 1
ATOM 1974 C CA . GLY A 1 254 ? 0.374 -3.858 -15.033 1.00 87.12 254 GLY A CA 1
ATOM 1975 C C . GLY A 1 254 ? 0.588 -5.355 -15.271 1.00 87.12 254 GLY A C 1
ATOM 1976 O O . GLY A 1 254 ? 1.659 -5.767 -15.731 1.00 87.12 254 GLY A O 1
ATOM 1977 N N . ALA A 1 255 ? -0.440 -6.155 -14.983 1.00 83.12 255 ALA A N 1
ATOM 1978 C CA . ALA A 1 255 ? -0.416 -7.586 -15.251 1.00 83.12 255 ALA A CA 1
ATOM 1979 C C . ALA A 1 255 ? -0.084 -7.857 -16.736 1.00 83.12 255 ALA A C 1
ATOM 1981 O O . ALA A 1 255 ? -0.669 -7.226 -17.625 1.00 83.12 255 ALA A O 1
ATOM 1982 N N . PRO A 1 256 ? 0.865 -8.761 -17.035 1.00 83.56 256 PRO A N 1
ATOM 1983 C CA . PRO A 1 256 ? 1.202 -9.103 -18.408 1.00 83.56 256 PRO A CA 1
ATOM 1984 C C . PRO A 1 256 ? 0.035 -9.840 -19.076 1.00 83.56 256 PRO A C 1
ATOM 1986 O O . PRO A 1 256 ? -0.660 -10.636 -18.444 1.00 83.56 256 PRO A O 1
ATOM 1989 N N . ALA A 1 257 ? -0.174 -9.591 -20.372 1.00 78.00 257 ALA A N 1
ATOM 1990 C CA . ALA A 1 257 ? -1.198 -10.294 -21.139 1.00 78.00 257 ALA A CA 1
ATOM 1991 C C . ALA A 1 257 ? -0.898 -11.807 -21.184 1.00 78.00 257 ALA A C 1
ATOM 1993 O O . ALA A 1 257 ? 0.272 -12.179 -21.330 1.00 78.00 257 ALA A O 1
ATOM 1994 N N . PRO A 1 258 ? -1.921 -12.681 -21.092 1.00 69.25 258 PRO A N 1
ATOM 1995 C CA . PRO A 1 258 ? -1.727 -14.107 -21.314 1.00 69.25 258 PRO A CA 1
ATOM 1996 C C . PRO A 1 258 ? -1.236 -14.319 -22.753 1.00 69.25 258 PRO A C 1
ATOM 1998 O O . PRO A 1 258 ? -1.830 -13.791 -23.696 1.00 69.25 258 PRO A O 1
ATOM 2001 N N . GLY A 1 259 ? -0.103 -15.011 -22.885 1.00 56.88 259 GLY A N 1
ATOM 2002 C CA . GLY A 1 259 ? 0.527 -15.332 -24.170 1.00 56.88 259 GLY A CA 1
ATOM 2003 C C . GLY A 1 259 ? -0.211 -16.394 -24.971 1.00 56.88 259 GLY A C 1
ATOM 2004 O O . GLY A 1 259 ? -1.045 -17.121 -24.385 1.00 56.88 259 GLY A O 1
#

Radius of gyration: 35.74 Å; Cα contacts (8 Å, |Δi|>4): 322; chains: 1; bounding box: 45×111×87 Å

Nearest PDB structures (foldseek):
  4esp-assembly1_A  TM=4.807E-01  e=7.937E+00  Arachis hypogaea
  5em0-assembly1_A  TM=3.905E-01  e=6.759E+00  Artemisia vulgaris
  7kcg-assembly1_A  TM=1.800E-01  e=3.555E+00  Culex quinquefasciatus

Mean predicted aligned error: 16.46 Å

pLDDT: mean 70.09, std 19.59, range [32.03, 94.88]

Foldseek 3Di:
DDDDDDDDDDDDDDDDDDDDDDDDDDDDDDDPPVVVVVVVVVVVVVVVVVVVVVVVVVVVVVVVVVVVVVVVVQVVVLVVLVVLLVVVLVVCVVPVPDDDPDDDDDPDDPVLPQDFFDWDQDDDPPWDWWADPNAIWTDDQQWIWHDDDNTITTHHDRAFTKDQDHHPPWDWWDAVPDDIWIDDQNWTWDWDDPDPPDPGIMTTTGPQDAFIKAQDDHPPWDWDDAPNAIWTDDSQWIWHWDDDPPGIIIGTHHDDDHD

Solvent-accessible surface area (backbone atoms only — not comparable to full-atom values): 16016 Å² total; per-residue (Å²): 139,84,91,87,86,86,85,93,88,79,89,87,87,88,81,91,81,83,91,85,88,85,90,80,85,86,85,80,84,81,65,88,62,69,63,53,62,51,48,55,53,52,49,53,57,49,48,56,52,50,51,54,52,47,52,53,49,49,59,48,50,51,55,48,48,53,52,51,47,54,52,47,53,50,54,52,53,48,56,52,56,50,46,50,39,53,53,49,47,54,53,49,56,70,75,62,79,66,84,85,88,78,92,80,89,71,88,89,52,93,68,73,71,69,52,70,65,45,74,39,77,68,80,66,88,84,55,44,82,29,69,40,97,87,43,70,32,38,36,49,74,69,45,26,29,35,82,47,96,88,28,30,24,30,41,72,74,54,72,60,31,60,40,73,69,76,30,90,80,48,42,84,33,56,36,87,98,52,77,68,30,34,36,38,79,77,36,31,30,37,78,37,80,38,61,101,89,46,93,54,62,34,30,30,31,43,75,84,53,73,61,25,48,38,77,72,77,36,85,80,47,42,80,43,74,60,82,95,44,70,32,34,36,48,88,85,43,27,31,36,77,43,77,60,89,94,42,70,31,31,32,32,41,73,77,77,78,87,124